Protein AF-A0A200PZI7-F1 (afdb_monomer)

Structure (mmCIF, N/CA/C/O backbone):
data_AF-A0A200PZI7-F1
#
_entry.id   AF-A0A200PZI7-F1
#
loop_
_atom_site.group_PDB
_atom_site.id
_atom_site.type_symbol
_atom_site.label_atom_id
_atom_site.label_alt_id
_atom_site.label_comp_id
_atom_site.label_asym_id
_atom_site.label_entity_id
_atom_site.label_seq_id
_atom_site.pdbx_PDB_ins_code
_atom_site.Cartn_x
_atom_site.Cartn_y
_atom_site.Cartn_z
_atom_site.occupancy
_atom_site.B_iso_or_equiv
_atom_site.auth_seq_id
_atom_site.auth_comp_id
_atom_site.auth_asym_id
_atom_site.auth_atom_id
_atom_site.pdbx_PDB_model_num
ATOM 1 N N . MET A 1 1 ? -14.981 -19.201 -11.305 1.00 44.50 1 MET A N 1
ATOM 2 C CA . MET A 1 1 ? -13.895 -20.195 -11.440 1.00 44.50 1 MET A CA 1
ATOM 3 C C . MET A 1 1 ? -12.520 -19.511 -11.399 1.00 44.50 1 MET A C 1
ATOM 5 O O . MET A 1 1 ? -11.608 -19.959 -12.075 1.00 44.50 1 MET A O 1
ATOM 9 N N . ASP A 1 2 ? -12.316 -18.480 -10.563 1.00 37.56 2 ASP A N 1
ATOM 10 C CA . ASP A 1 2 ? -11.051 -17.713 -10.568 1.00 37.56 2 ASP A CA 1
ATOM 11 C C . ASP A 1 2 ? -10.488 -17.398 -9.168 1.00 37.56 2 ASP A C 1
ATOM 13 O O . ASP A 1 2 ? -9.480 -16.706 -9.047 1.00 37.56 2 ASP A O 1
ATOM 17 N N . ASP A 1 3 ? -11.070 -17.953 -8.099 1.00 40.00 3 ASP A N 1
ATOM 18 C CA . ASP A 1 3 ? -10.566 -17.771 -6.727 1.00 40.00 3 ASP A CA 1
ATOM 19 C C . ASP A 1 3 ? -9.388 -18.700 -6.374 1.00 40.00 3 ASP A C 1
ATOM 21 O O . ASP A 1 3 ? -8.641 -18.449 -5.428 1.00 40.00 3 ASP A O 1
ATOM 25 N N . GLU A 1 4 ? -9.144 -19.751 -7.163 1.00 36.50 4 GLU A N 1
ATOM 26 C CA . GLU A 1 4 ? -8.209 -20.822 -6.786 1.00 36.50 4 GLU A CA 1
ATOM 27 C C . GLU A 1 4 ? -6.755 -20.595 -7.244 1.00 36.50 4 GLU A C 1
ATOM 29 O O . GLU A 1 4 ? -5.830 -21.287 -6.809 1.00 36.50 4 GLU A O 1
ATOM 34 N N . ARG A 1 5 ? -6.504 -19.591 -8.098 1.00 44.12 5 ARG A N 1
ATOM 35 C CA . ARG A 1 5 ? -5.148 -19.305 -8.607 1.00 44.12 5 ARG A CA 1
ATOM 36 C C . ARG A 1 5 ? -4.375 -18.293 -7.749 1.00 44.12 5 ARG A C 1
ATOM 38 O O . ARG A 1 5 ? -3.164 -18.159 -7.917 1.00 44.12 5 ARG A O 1
ATOM 45 N N . ARG A 1 6 ? -5.028 -17.599 -6.805 1.00 46.84 6 ARG A N 1
ATOM 46 C CA . ARG A 1 6 ? -4.394 -16.511 -6.029 1.00 46.84 6 ARG A CA 1
ATOM 47 C C . ARG A 1 6 ? -3.723 -16.961 -4.730 1.00 46.84 6 ARG A C 1
ATOM 49 O O . ARG A 1 6 ? -2.814 -16.286 -4.255 1.00 46.84 6 ARG A O 1
ATOM 56 N N . THR A 1 7 ? -4.103 -18.106 -4.170 1.00 39.25 7 THR A N 1
ATOM 57 C CA . THR A 1 7 ? -3.551 -18.596 -2.891 1.00 39.25 7 THR A CA 1
ATOM 58 C C . THR A 1 7 ? -2.249 -19.387 -3.037 1.00 39.25 7 THR A C 1
ATOM 60 O O . THR A 1 7 ? -1.554 -19.592 -2.045 1.00 39.25 7 THR A O 1
ATOM 63 N N . LYS A 1 8 ? -1.850 -19.767 -4.260 1.00 37.69 8 LYS A N 1
ATOM 64 C CA . LYS A 1 8 ? -0.637 -20.572 -4.510 1.00 37.69 8 LYS A CA 1
ATOM 65 C C . LYS A 1 8 ? 0.661 -19.760 -4.647 1.00 37.69 8 LYS A C 1
ATOM 67 O O . LYS A 1 8 ? 1.733 -20.349 -4.674 1.00 37.69 8 LYS A O 1
ATOM 72 N N . ALA A 1 9 ? 0.600 -18.426 -4.692 1.00 38.31 9 ALA A N 1
ATOM 73 C CA . ALA A 1 9 ? 1.783 -17.589 -4.936 1.00 38.31 9 ALA A CA 1
ATOM 74 C C . ALA A 1 9 ? 2.463 -17.030 -3.670 1.00 38.31 9 ALA A C 1
ATOM 76 O O . ALA A 1 9 ? 3.473 -16.344 -3.794 1.00 38.31 9 ALA A O 1
ATOM 77 N N . ASN A 1 10 ? 1.953 -17.315 -2.462 1.00 37.50 10 ASN A N 1
ATOM 78 C CA . ASN A 1 10 ? 2.461 -16.688 -1.231 1.00 37.50 10 ASN A CA 1
ATOM 79 C C . ASN A 1 10 ? 3.170 -17.635 -0.250 1.00 37.50 10 ASN A C 1
ATOM 81 O O . ASN A 1 10 ? 3.284 -17.333 0.937 1.00 37.50 10 ASN A O 1
ATOM 85 N N . THR A 1 11 ? 3.673 -18.782 -0.707 1.00 37.75 11 THR A N 1
ATOM 86 C CA . THR A 1 11 ? 4.551 -19.625 0.125 1.00 37.75 11 THR A CA 1
ATOM 87 C C . THR A 1 11 ? 5.688 -20.199 -0.704 1.00 37.75 11 THR A C 1
ATOM 89 O O . THR A 1 11 ? 5.806 -21.397 -0.924 1.00 37.75 11 THR A O 1
ATOM 92 N N . THR A 1 12 ? 6.559 -19.323 -1.189 1.00 40.47 12 THR A N 1
ATOM 93 C CA . THR A 1 12 ? 7.934 -19.710 -1.506 1.00 40.47 12 THR A CA 1
ATOM 94 C C . THR A 1 12 ? 8.841 -18.535 -1.165 1.00 40.47 12 THR A C 1
ATOM 96 O O . THR A 1 12 ? 9.062 -17.638 -1.969 1.00 40.47 12 THR A O 1
ATOM 99 N N . LEU A 1 13 ? 9.348 -18.540 0.067 1.00 41.81 13 LEU A N 1
ATOM 100 C CA . LEU A 1 13 ? 10.603 -17.886 0.427 1.00 41.81 13 LEU A CA 1
ATOM 101 C C . LEU A 1 13 ? 11.501 -18.927 1.117 1.00 41.81 13 LEU A C 1
ATOM 103 O O . LEU A 1 13 ? 10.988 -19.887 1.699 1.00 41.81 13 LEU A O 1
ATOM 107 N N . PRO A 1 14 ? 12.829 -18.779 0.990 1.00 43.62 14 PRO A N 1
ATOM 108 C CA . PRO A 1 14 ? 13.784 -19.874 1.048 1.00 43.62 14 PRO A CA 1
ATOM 109 C C . PRO A 1 14 ? 14.170 -20.257 2.481 1.00 43.62 14 PRO A C 1
ATOM 111 O O . PRO A 1 14 ? 14.239 -19.421 3.383 1.00 43.62 14 PRO A O 1
ATOM 114 N N . SER A 1 15 ? 14.459 -21.545 2.656 1.00 36.53 15 SER A N 1
ATOM 115 C CA . SER A 1 15 ? 15.072 -22.129 3.852 1.00 36.53 15 SER A CA 1
ATOM 116 C C . SER A 1 15 ? 16.487 -21.560 4.076 1.00 36.53 15 SER A C 1
ATOM 118 O O . SER A 1 15 ? 17.239 -21.470 3.104 1.00 36.53 15 SER A O 1
ATOM 120 N N . PRO A 1 16 ? 16.904 -21.208 5.310 1.00 44.09 16 PRO A N 1
ATOM 121 C CA . PRO A 1 16 ? 18.309 -20.977 5.624 1.00 44.09 16 PRO A CA 1
ATOM 122 C C . PRO A 1 16 ? 18.989 -22.327 5.895 1.00 44.09 16 PRO A C 1
ATOM 124 O O . PRO A 1 16 ? 18.652 -23.016 6.856 1.00 44.09 16 PRO A O 1
ATOM 127 N N . ASP A 1 17 ? 19.938 -22.712 5.045 1.00 37.84 17 ASP A N 1
ATOM 128 C CA . ASP A 1 17 ? 20.868 -23.808 5.336 1.00 37.84 17 ASP A CA 1
ATOM 129 C C . ASP A 1 17 ? 21.910 -23.316 6.369 1.00 37.84 17 ASP A C 1
ATOM 131 O O . ASP A 1 17 ? 22.417 -22.194 6.226 1.00 37.84 17 ASP A O 1
ATOM 135 N N . PRO A 1 18 ? 22.250 -24.077 7.427 1.00 49.50 18 PRO A N 1
ATOM 136 C CA . PRO A 1 18 ? 23.138 -23.610 8.477 1.00 49.50 18 PRO A CA 1
ATOM 137 C C . PRO A 1 18 ? 24.559 -24.121 8.237 1.00 49.50 18 PRO A C 1
ATOM 139 O O . PRO A 1 18 ? 24.927 -25.171 8.751 1.00 49.50 18 PRO A O 1
ATOM 142 N N . THR A 1 19 ? 25.394 -23.385 7.499 1.00 50.16 19 THR A N 1
ATOM 143 C CA 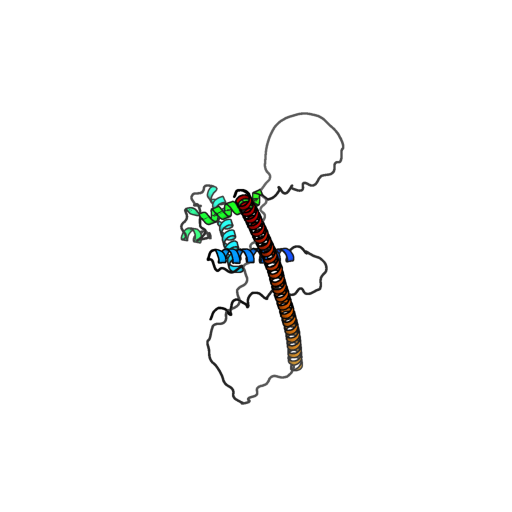. THR A 1 19 ? 26.863 -23.419 7.691 1.00 50.16 19 THR A CA 1
ATOM 144 C C . THR A 1 19 ? 27.576 -22.329 6.885 1.00 50.16 19 THR A C 1
ATOM 146 O O . THR A 1 19 ? 28.073 -22.582 5.798 1.00 50.16 19 THR A O 1
ATOM 149 N N . ASN A 1 20 ? 27.691 -21.111 7.430 1.00 36.69 20 ASN A N 1
ATOM 150 C CA . ASN A 1 20 ? 28.981 -20.405 7.451 1.00 36.69 20 ASN A CA 1
ATOM 151 C C . ASN A 1 20 ? 28.953 -19.181 8.379 1.00 36.69 20 ASN A C 1
ATOM 153 O O . ASN A 1 20 ? 28.001 -18.403 8.382 1.00 36.69 20 ASN A O 1
ATOM 157 N N . LYS A 1 21 ? 30.012 -19.015 9.174 1.00 51.22 21 LYS A N 1
ATOM 158 C CA . LYS A 1 21 ? 30.215 -17.864 10.060 1.00 51.22 21 LYS A CA 1
ATOM 159 C C . LYS A 1 21 ? 30.557 -16.619 9.224 1.00 51.22 21 LYS A C 1
ATOM 161 O O . LYS A 1 21 ? 31.331 -16.710 8.281 1.00 51.22 21 LYS A O 1
ATOM 166 N N . ASN A 1 22 ? 30.039 -15.469 9.667 1.00 44.50 22 ASN A N 1
ATOM 167 C CA . ASN A 1 22 ? 30.346 -14.090 9.250 1.00 44.50 22 ASN A CA 1
ATOM 168 C C . ASN A 1 22 ? 29.784 -13.600 7.898 1.00 44.50 22 ASN A C 1
ATOM 170 O O . ASN A 1 22 ? 30.477 -13.688 6.889 1.00 44.50 22 ASN A O 1
ATOM 174 N N . GLN A 1 23 ? 28.603 -12.946 7.919 1.00 46.25 23 GLN A N 1
ATOM 175 C CA . GLN A 1 23 ? 28.356 -11.575 7.396 1.00 46.25 23 GLN A CA 1
ATOM 176 C C . GLN A 1 23 ? 26.849 -11.197 7.312 1.00 46.25 23 GLN A C 1
ATOM 178 O O . GLN A 1 23 ? 26.008 -11.989 6.904 1.00 46.25 23 GLN A O 1
ATOM 183 N N . SER A 1 24 ? 26.543 -9.930 7.641 1.00 46.44 24 SER A N 1
ATOM 184 C CA . SER A 1 24 ? 25.340 -9.128 7.298 1.00 46.44 24 SER A CA 1
ATOM 185 C C . SER A 1 24 ? 23.950 -9.520 7.848 1.00 46.44 24 SER A C 1
ATOM 187 O O . SER A 1 24 ? 23.138 -10.153 7.183 1.00 46.44 24 SER A O 1
ATOM 189 N N . SER A 1 25 ? 23.611 -9.000 9.031 1.00 43.16 25 SER A N 1
ATOM 190 C CA . SER A 1 25 ? 22.297 -9.086 9.700 1.00 43.16 25 SER A CA 1
ATOM 191 C C . SER A 1 25 ? 21.319 -7.931 9.382 1.00 43.16 25 SER A C 1
ATOM 193 O O . SER A 1 25 ? 20.321 -7.759 10.077 1.00 43.16 25 SER A O 1
ATOM 195 N N . SER A 1 26 ? 21.561 -7.125 8.342 1.00 46.41 26 SER A N 1
ATOM 196 C CA . SER A 1 26 ? 20.795 -5.892 8.068 1.00 46.41 26 SER A CA 1
ATOM 197 C C . SER A 1 26 ? 19.723 -5.999 6.967 1.00 46.41 26 SER A C 1
ATOM 199 O O . SER A 1 26 ? 18.821 -5.164 6.915 1.00 46.41 26 SER A O 1
ATOM 201 N N . THR A 1 27 ? 19.759 -7.017 6.102 1.00 46.94 27 THR A N 1
ATOM 202 C CA . THR A 1 27 ? 18.908 -7.109 4.893 1.00 46.94 27 THR A CA 1
ATOM 203 C C . THR A 1 27 ? 17.592 -7.876 5.082 1.00 46.94 27 THR A C 1
ATOM 205 O O . THR A 1 27 ? 16.581 -7.510 4.479 1.00 46.94 27 THR A O 1
ATOM 208 N N . SER A 1 28 ? 17.541 -8.895 5.946 1.00 54.91 28 SER A N 1
ATOM 209 C CA . SER A 1 28 ? 16.343 -9.740 6.138 1.00 54.91 28 SER A CA 1
ATOM 210 C C . SER A 1 28 ? 15.179 -9.009 6.824 1.00 54.91 28 SER A C 1
ATOM 212 O O . SER A 1 28 ? 14.013 -9.204 6.475 1.00 54.91 28 SER A O 1
ATOM 214 N N . THR A 1 29 ? 15.482 -8.103 7.752 1.00 53.03 29 THR A N 1
ATOM 215 C CA . THR A 1 29 ? 14.489 -7.267 8.443 1.00 53.03 29 THR A CA 1
ATOM 216 C C . THR A 1 29 ? 13.879 -6.216 7.510 1.00 53.03 29 THR A C 1
ATOM 218 O O . THR A 1 29 ? 12.685 -5.926 7.609 1.00 53.03 29 THR A O 1
ATOM 221 N N . SER A 1 30 ? 14.673 -5.690 6.565 1.00 54.97 30 SER A N 1
ATOM 222 C CA . SER A 1 30 ? 14.245 -4.693 5.571 1.00 54.97 30 SER A CA 1
ATOM 223 C C . SER A 1 30 ? 13.236 -5.264 4.568 1.00 54.97 30 SER A C 1
ATOM 225 O O . SER A 1 30 ? 12.269 -4.592 4.212 1.00 54.97 30 SER A O 1
ATOM 227 N N . CYS A 1 31 ? 13.407 -6.527 4.168 1.00 56.06 31 CYS A N 1
ATOM 228 C CA . CYS A 1 31 ? 12.489 -7.202 3.250 1.00 56.06 31 CYS A CA 1
ATOM 229 C C . CYS A 1 31 ? 11.107 -7.436 3.892 1.00 56.06 31 CYS A C 1
ATOM 231 O O . CYS A 1 31 ? 10.087 -7.117 3.287 1.00 56.06 31 CYS A O 1
ATOM 233 N N . ARG A 1 32 ? 11.065 -7.856 5.169 1.00 61.59 32 ARG A N 1
ATOM 234 C CA . ARG A 1 32 ? 9.801 -7.995 5.922 1.00 61.59 32 ARG A CA 1
ATOM 235 C C . ARG A 1 32 ? 9.087 -6.661 6.128 1.00 61.59 32 ARG A C 1
ATOM 237 O O . ARG A 1 32 ? 7.870 -6.590 6.001 1.00 61.59 32 ARG A O 1
ATOM 244 N N . THR A 1 33 ? 9.824 -5.590 6.427 1.00 73.94 33 THR A N 1
ATOM 245 C CA . THR A 1 33 ? 9.227 -4.247 6.557 1.00 73.94 33 THR A CA 1
ATOM 246 C C . THR A 1 33 ? 8.720 -3.709 5.221 1.00 73.94 33 THR A C 1
ATOM 248 O O . THR A 1 33 ? 7.680 -3.052 5.189 1.00 73.94 33 THR A O 1
ATOM 251 N N . ALA A 1 34 ? 9.403 -4.013 4.114 1.00 69.94 34 ALA A N 1
ATOM 252 C CA . ALA A 1 34 ? 8.926 -3.682 2.775 1.00 69.94 34 ALA A CA 1
ATOM 253 C C . ALA A 1 34 ? 7.636 -4.442 2.423 1.00 69.94 34 ALA A C 1
ATOM 255 O O . AL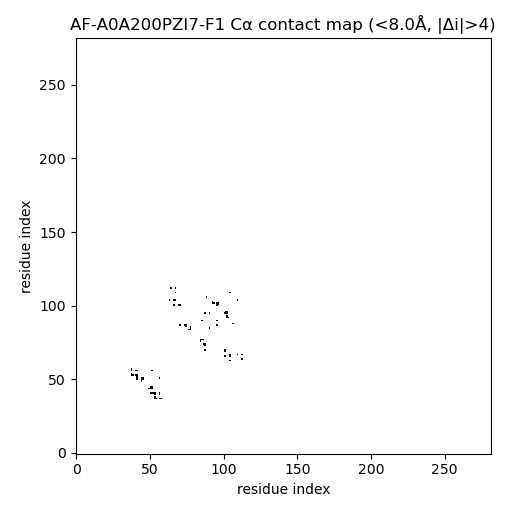A A 1 34 ? 6.700 -3.835 1.908 1.00 69.94 34 ALA A O 1
ATOM 256 N N . GLU A 1 35 ? 7.549 -5.728 2.761 1.00 74.00 35 GLU A N 1
ATOM 257 C CA . GLU A 1 35 ? 6.353 -6.554 2.559 1.00 74.00 35 GLU A CA 1
ATOM 258 C C . GLU A 1 35 ? 5.151 -6.018 3.358 1.00 74.00 35 GLU A C 1
ATOM 260 O O . GLU A 1 35 ? 4.083 -5.776 2.799 1.00 74.00 35 GLU A O 1
ATOM 265 N N . LEU A 1 36 ? 5.358 -5.674 4.635 1.00 82.88 36 LEU A N 1
ATOM 266 C CA . LEU A 1 36 ? 4.355 -4.997 5.471 1.00 82.88 36 LEU A CA 1
ATOM 267 C C . LEU A 1 36 ? 3.900 -3.649 4.881 1.00 82.88 36 LEU A C 1
ATOM 269 O O . LEU A 1 36 ? 2.706 -3.339 4.885 1.00 82.88 36 LEU A O 1
ATOM 273 N N . ARG A 1 37 ? 4.829 -2.851 4.338 1.00 91.31 37 ARG A N 1
ATOM 274 C CA . ARG A 1 37 ? 4.508 -1.567 3.695 1.00 91.31 37 ARG A CA 1
ATOM 275 C C . ARG A 1 37 ? 3.652 -1.767 2.450 1.00 91.31 37 ARG A C 1
ATOM 277 O O . ARG A 1 37 ? 2.669 -1.052 2.271 1.00 91.31 37 ARG A O 1
ATOM 284 N N . TRP A 1 38 ? 4.015 -2.703 1.582 1.00 93.88 38 TRP A N 1
ATOM 285 C CA . TRP A 1 38 ? 3.261 -2.922 0.354 1.00 93.88 38 TRP A CA 1
ATOM 286 C C . TRP A 1 38 ? 1.889 -3.547 0.625 1.00 93.88 38 TRP A C 1
ATOM 288 O O . TRP A 1 38 ? 0.936 -3.221 -0.082 1.00 93.88 38 TRP A O 1
ATOM 298 N N . LYS A 1 39 ? 1.748 -4.352 1.686 1.00 91.31 39 LYS A N 1
ATOM 299 C CA . LYS A 1 39 ? 0.442 -4.842 2.139 1.00 91.31 39 LYS A CA 1
ATOM 300 C C . LYS A 1 39 ? -0.498 -3.703 2.545 1.00 91.31 39 LYS A C 1
ATOM 302 O O . LYS A 1 39 ? -1.685 -3.729 2.225 1.00 91.31 39 LYS A O 1
ATOM 307 N N . TRP A 1 40 ? 0.030 -2.669 3.202 1.00 95.19 40 TRP A N 1
ATOM 308 C CA . TRP A 1 40 ? -0.743 -1.458 3.494 1.00 95.19 40 TRP A CA 1
ATOM 309 C C . TRP A 1 40 ? -1.162 -0.720 2.212 1.00 95.19 40 TRP A C 1
ATOM 311 O O . TRP A 1 40 ? -2.310 -0.290 2.102 1.00 95.19 40 TRP A O 1
ATOM 321 N N . VAL A 1 41 ? -0.264 -0.621 1.224 1.00 95.31 41 VAL A N 1
ATOM 322 C CA . VAL A 1 41 ? -0.563 0.007 -0.077 1.00 95.31 41 VAL A CA 1
ATOM 323 C C . VAL A 1 41 ? -1.669 -0.746 -0.820 1.00 95.31 41 VAL A C 1
ATOM 325 O O . VAL A 1 41 ? -2.572 -0.109 -1.352 1.00 95.31 41 VAL A O 1
ATOM 328 N N . GLU A 1 42 ? -1.646 -2.081 -0.820 1.00 95.06 42 GLU A N 1
ATOM 329 C CA . GLU A 1 42 ? -2.722 -2.910 -1.385 1.00 95.06 42 GLU A CA 1
ATOM 330 C C . GLU A 1 42 ? -4.082 -2.552 -0.770 1.00 95.06 42 GLU A C 1
ATOM 332 O O . GLU A 1 42 ? -5.019 -2.211 -1.494 1.00 95.06 42 GLU A O 1
ATOM 337 N N . ASN A 1 43 ? -4.171 -2.544 0.563 1.00 94.25 43 ASN A N 1
ATOM 338 C CA . ASN A 1 43 ? -5.409 -2.205 1.267 1.00 94.25 43 ASN A CA 1
ATOM 339 C C . ASN A 1 43 ? -5.881 -0.775 0.947 1.00 94.25 43 ASN A C 1
ATOM 341 O O . ASN A 1 43 ? -7.078 -0.537 0.772 1.00 94.25 43 ASN A O 1
ATOM 345 N N . TYR A 1 44 ? -4.949 0.179 0.845 1.00 95.56 44 TYR A N 1
ATOM 346 C CA . TYR A 1 44 ? -5.264 1.554 0.459 1.00 95.56 44 TYR A CA 1
ATOM 347 C C . TYR A 1 44 ? -5.847 1.624 -0.957 1.00 95.56 44 TYR A C 1
ATOM 349 O O . TYR A 1 44 ? -6.874 2.275 -1.163 1.00 95.56 44 TYR A O 1
ATOM 357 N N . CYS A 1 45 ? -5.231 0.931 -1.919 1.00 93.88 45 CYS A N 1
ATOM 358 C CA . CYS A 1 45 ? -5.726 0.858 -3.290 1.00 93.88 45 CYS A CA 1
ATOM 359 C C . CYS A 1 45 ? -7.134 0.252 -3.340 1.00 93.88 45 CYS A C 1
ATOM 361 O O . CYS A 1 45 ? -8.008 0.815 -3.998 1.00 93.88 45 CYS A O 1
ATOM 363 N N . TRP A 1 46 ? -7.389 -0.828 -2.595 1.00 94.62 46 TRP A N 1
ATOM 364 C CA . TRP A 1 46 ? -8.705 -1.478 -2.572 1.00 94.62 46 TRP A CA 1
ATOM 365 C C . TRP A 1 46 ? -9.788 -0.556 -2.016 1.00 94.62 46 TRP A C 1
ATOM 367 O O . TRP A 1 46 ? -10.862 -0.454 -2.606 1.00 94.62 46 TRP A O 1
ATOM 377 N N . LYS A 1 47 ? -9.489 0.188 -0.942 1.00 96.12 47 LYS A N 1
ATOM 378 C CA . LYS A 1 47 ? -10.417 1.168 -0.353 1.00 96.12 47 LYS A CA 1
ATOM 379 C C . LYS A 1 47 ? -10.837 2.270 -1.339 1.00 96.12 47 LYS A C 1
ATOM 381 O O . LYS A 1 47 ? -11.926 2.813 -1.202 1.00 96.12 47 LYS A O 1
ATOM 386 N N . HIS A 1 48 ? -10.002 2.579 -2.330 1.00 95.56 48 HIS A N 1
ATOM 387 C CA . HIS A 1 48 ? -10.279 3.582 -3.366 1.00 95.56 48 HIS A CA 1
ATOM 388 C C . HIS A 1 48 ? -10.788 2.961 -4.679 1.00 95.56 48 HIS A C 1
ATOM 390 O O . HIS A 1 48 ? -10.697 3.583 -5.734 1.00 95.56 48 HIS A O 1
ATOM 396 N N . GLY A 1 49 ? -11.294 1.723 -4.638 1.00 93.50 49 GLY A N 1
ATOM 397 C CA . GLY A 1 49 ? -11.862 1.040 -5.806 1.00 93.50 49 GLY A CA 1
ATOM 398 C C . GLY A 1 49 ? -10.824 0.470 -6.779 1.00 93.50 49 GLY A C 1
ATOM 399 O O . GLY A 1 49 ? -11.176 0.039 -7.874 1.00 93.50 49 GLY A O 1
ATOM 400 N N . CYS A 1 50 ? -9.541 0.436 -6.406 1.00 93.94 50 CYS A N 1
ATOM 401 C CA . CYS A 1 50 ? -8.460 -0.091 -7.235 1.00 93.94 50 CYS A CA 1
ATOM 402 C C . CYS A 1 50 ? -8.001 -1.465 -6.717 1.00 93.94 50 CYS A C 1
ATOM 404 O O . CYS A 1 50 ? -7.153 -1.565 -5.830 1.00 93.94 50 CYS A O 1
ATOM 406 N N . MET A 1 51 ? -8.547 -2.546 -7.281 1.00 93.50 51 MET A N 1
ATOM 407 C CA . MET A 1 51 ? -8.281 -3.932 -6.855 1.00 93.50 51 MET A CA 1
ATOM 408 C C . MET A 1 51 ? -6.933 -4.468 -7.371 1.00 93.50 51 MET A C 1
ATOM 410 O O . MET A 1 51 ? -6.875 -5.348 -8.231 1.00 93.50 51 MET A O 1
ATOM 414 N N . ARG A 1 52 ? -5.821 -3.922 -6.872 1.00 93.31 52 ARG A N 1
ATOM 415 C CA . ARG A 1 52 ? -4.455 -4.331 -7.251 1.00 93.31 52 ARG A CA 1
ATOM 416 C C . ARG A 1 52 ? -3.768 -5.090 -6.133 1.00 93.31 52 ARG A C 1
ATOM 418 O O . ARG A 1 52 ? -3.963 -4.750 -4.974 1.00 93.31 52 ARG A O 1
ATOM 425 N N . SER A 1 53 ? -2.999 -6.128 -6.468 1.00 92.56 53 SER A N 1
ATOM 426 C CA . SER A 1 53 ? -2.224 -6.858 -5.459 1.00 92.56 53 SER A CA 1
ATOM 427 C C . SER A 1 53 ? -1.017 -6.063 -4.970 1.00 92.56 53 SER A C 1
ATOM 429 O O . SER A 1 53 ? -0.552 -5.147 -5.651 1.00 92.56 53 SER A O 1
ATOM 431 N N . GLN A 1 54 ? -0.447 -6.489 -3.842 1.00 93.19 54 GLN A N 1
ATOM 432 C CA . GLN A 1 54 ? 0.841 -6.000 -3.352 1.00 93.19 54 GLN A CA 1
ATOM 433 C C . GLN A 1 54 ? 1.911 -5.920 -4.459 1.00 93.19 54 GLN A C 1
ATOM 435 O O . GLN A 1 54 ? 2.482 -4.856 -4.701 1.00 93.19 54 GLN A O 1
ATOM 440 N N . ASN A 1 55 ? 2.156 -7.040 -5.147 1.00 93.88 55 ASN A N 1
ATOM 441 C CA . ASN A 1 55 ? 3.160 -7.136 -6.206 1.00 93.88 55 ASN A CA 1
ATOM 442 C C . ASN A 1 55 ? 2.823 -6.222 -7.384 1.00 93.88 55 ASN A C 1
ATOM 444 O O . ASN A 1 55 ? 3.689 -5.497 -7.845 1.00 93.88 55 ASN A O 1
ATOM 448 N N . GLN A 1 56 ? 1.556 -6.160 -7.804 1.00 94.50 56 GLN A N 1
ATOM 449 C CA . GLN A 1 56 ? 1.141 -5.275 -8.898 1.00 94.50 56 GLN A CA 1
ATOM 450 C C . GLN A 1 56 ? 1.386 -3.796 -8.572 1.00 94.50 56 GLN A C 1
ATOM 452 O O . GLN A 1 56 ? 1.791 -3.030 -9.447 1.00 94.50 56 GLN A O 1
ATOM 457 N N . CYS A 1 57 ? 1.147 -3.385 -7.324 1.00 94.88 57 CYS A N 1
ATOM 458 C CA . CYS A 1 57 ? 1.447 -2.031 -6.868 1.00 94.88 57 CYS A CA 1
ATOM 459 C C . CYS A 1 57 ? 2.958 -1.765 -6.839 1.00 94.88 57 CYS A C 1
ATOM 461 O O . CYS A 1 57 ? 3.392 -0.700 -7.279 1.00 94.88 57 CYS A O 1
ATOM 463 N N . ASN A 1 58 ? 3.753 -2.726 -6.360 1.00 95.00 58 ASN A N 1
ATOM 464 C CA . ASN A 1 58 ? 5.210 -2.615 -6.335 1.00 95.00 58 ASN A CA 1
ATOM 465 C C . ASN A 1 58 ? 5.807 -2.555 -7.753 1.00 95.00 58 ASN A C 1
ATOM 467 O O . ASN A 1 58 ? 6.551 -1.624 -8.045 1.00 95.00 58 ASN A O 1
ATOM 471 N N . ASP A 1 59 ? 5.398 -3.446 -8.655 1.00 95.38 59 ASP A N 1
ATOM 472 C CA . ASP A 1 59 ? 5.831 -3.458 -10.057 1.00 95.38 59 ASP A CA 1
ATOM 473 C C . ASP A 1 59 ? 5.458 -2.154 -10.766 1.00 95.38 59 ASP A C 1
ATOM 475 O O . ASP A 1 59 ? 6.254 -1.567 -11.505 1.00 95.38 59 ASP A O 1
ATOM 479 N N . LYS A 1 60 ? 4.233 -1.659 -10.537 1.00 94.81 60 LYS A N 1
ATOM 480 C CA . LYS A 1 60 ? 3.796 -0.385 -11.113 1.00 94.81 60 LYS A CA 1
ATOM 481 C C . LYS A 1 60 ? 4.650 0.770 -10.597 1.00 94.81 60 LYS A C 1
ATOM 483 O O . LYS A 1 60 ? 5.022 1.631 -11.391 1.00 94.81 60 LYS A O 1
ATOM 488 N N . TRP A 1 61 ? 4.969 0.787 -9.305 1.00 94.81 61 TRP A N 1
ATOM 489 C CA . TRP A 1 61 ? 5.859 1.785 -8.719 1.00 94.81 61 TRP A CA 1
ATOM 490 C C . TRP A 1 61 ? 7.268 1.727 -9.321 1.00 94.81 61 TRP A C 1
ATOM 492 O O . TRP A 1 61 ? 7.813 2.765 -9.697 1.00 94.81 61 TRP A O 1
ATOM 502 N N . ASP A 1 62 ? 7.833 0.532 -9.471 1.00 94.94 62 ASP A N 1
ATOM 503 C CA . ASP A 1 62 ? 9.177 0.355 -10.021 1.00 94.94 62 ASP A CA 1
ATOM 504 C C . ASP A 1 62 ? 9.251 0.782 -11.490 1.00 94.94 62 ASP A C 1
ATOM 506 O O . ASP A 1 62 ? 10.204 1.454 -11.893 1.00 94.94 62 ASP A O 1
ATOM 510 N N . ASN A 1 63 ? 8.217 0.470 -12.277 1.00 95.56 63 ASN A N 1
ATOM 511 C CA . ASN A 1 63 ? 8.087 0.948 -13.653 1.00 95.56 63 ASN A CA 1
ATOM 512 C C . ASN A 1 63 ? 7.968 2.475 -13.715 1.00 95.56 63 ASN A C 1
ATOM 514 O O . ASN A 1 63 ? 8.704 3.109 -14.466 1.00 95.56 63 ASN A O 1
ATOM 518 N N . LEU A 1 64 ? 7.118 3.080 -12.880 1.00 95.69 64 LEU A N 1
ATOM 519 C CA . LEU A 1 64 ? 6.970 4.537 -12.816 1.00 95.69 64 LEU A CA 1
ATOM 520 C C . LEU A 1 64 ? 8.283 5.235 -12.456 1.00 95.69 64 LEU A C 1
ATOM 522 O O . LEU A 1 64 ? 8.656 6.224 -13.084 1.00 95.69 64 LEU A O 1
ATOM 526 N N . LEU A 1 65 ? 9.006 4.716 -11.464 1.00 94.69 65 LEU A N 1
ATOM 527 C CA . LEU A 1 65 ? 10.262 5.314 -11.026 1.00 94.69 65 LEU A CA 1
ATOM 528 C C . LEU A 1 65 ? 11.377 5.129 -12.064 1.00 94.69 65 LEU A C 1
ATOM 530 O O . LEU A 1 65 ? 12.230 6.005 -12.221 1.00 94.69 65 LEU A O 1
ATOM 534 N N . ARG A 1 66 ? 11.376 4.002 -12.781 1.00 94.88 66 ARG A N 1
ATOM 535 C CA . ARG A 1 66 ? 12.272 3.757 -13.918 1.00 94.88 66 ARG A CA 1
ATOM 536 C C . ARG A 1 66 ? 12.005 4.747 -15.047 1.00 94.88 66 ARG A C 1
ATOM 538 O O . ARG A 1 66 ? 12.949 5.377 -15.522 1.00 94.88 66 ARG A O 1
ATOM 545 N N . ASP A 1 67 ? 10.744 4.903 -15.432 1.00 94.88 67 ASP A N 1
ATOM 546 C CA . ASP A 1 67 ? 10.329 5.814 -16.495 1.00 94.88 67 ASP A CA 1
ATOM 547 C C . ASP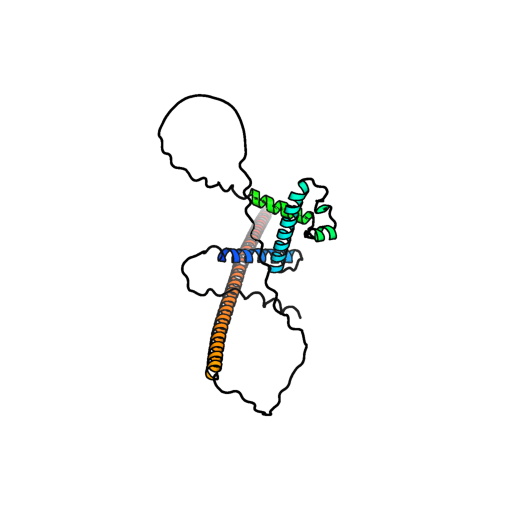 A 1 67 ? 10.659 7.264 -16.133 1.00 94.88 67 ASP A C 1
ATOM 549 O O . ASP A 1 67 ? 11.273 7.974 -16.927 1.00 94.88 67 ASP A O 1
ATOM 553 N N . TYR A 1 68 ? 10.361 7.671 -14.897 1.00 95.38 68 TYR A N 1
ATOM 554 C CA . TYR A 1 68 ? 10.721 8.982 -14.361 1.00 95.38 68 TYR A CA 1
ATOM 555 C C . TYR A 1 68 ? 12.219 9.270 -14.475 1.00 95.38 68 TYR A C 1
ATOM 557 O O . TYR A 1 68 ? 12.605 10.317 -14.990 1.00 95.38 68 TYR A O 1
ATOM 565 N N . LYS A 1 69 ? 13.078 8.340 -14.030 1.00 94.06 69 LYS A N 1
ATOM 566 C CA . LYS A 1 69 ? 14.537 8.512 -14.118 1.00 94.06 69 LYS A CA 1
ATOM 567 C C . LYS A 1 69 ? 14.989 8.687 -15.562 1.00 94.06 69 LYS A C 1
ATOM 569 O O . LYS A 1 69 ? 15.812 9.553 -15.840 1.00 94.06 69 LYS A O 1
ATOM 574 N N . LYS A 1 70 ? 14.424 7.885 -16.465 1.00 94.38 70 LYS A N 1
ATOM 575 C CA . LYS A 1 70 ? 14.764 7.902 -17.886 1.00 94.38 70 LYS A CA 1
ATOM 576 C C . LYS A 1 70 ? 14.376 9.222 -18.552 1.00 94.38 70 LYS A C 1
ATOM 578 O O . LYS A 1 70 ? 15.183 9.799 -19.271 1.00 94.38 70 LYS A O 1
ATOM 583 N N . VAL A 1 71 ? 13.168 9.714 -18.276 1.00 94.00 71 VAL A N 1
ATOM 584 C CA . VAL A 1 71 ? 12.695 11.009 -18.786 1.00 94.00 71 VAL A CA 1
ATOM 585 C C . VAL A 1 71 ? 13.491 12.159 -18.179 1.00 94.00 71 VAL A C 1
ATOM 587 O O . VAL A 1 71 ? 13.932 13.032 -18.913 1.00 94.00 71 VAL A O 1
ATOM 590 N N . ARG A 1 72 ? 13.761 12.136 -16.869 1.00 92.38 72 ARG A N 1
ATOM 591 C CA . ARG A 1 72 ? 14.544 13.182 -16.195 1.00 92.38 72 ARG A CA 1
ATOM 592 C C . ARG A 1 72 ? 15.962 13.304 -16.755 1.00 92.38 72 ARG A C 1
ATOM 594 O O . ARG A 1 72 ? 16.457 14.412 -16.929 1.00 92.38 72 ARG A O 1
ATOM 601 N N . GLU A 1 73 ? 16.624 12.178 -17.014 1.00 91.50 73 GLU A N 1
ATOM 602 C CA . GLU A 1 73 ? 17.960 12.172 -17.617 1.00 91.50 73 GLU A CA 1
ATOM 603 C C . GLU A 1 73 ? 17.939 12.730 -19.045 1.00 91.50 73 GLU A C 1
ATOM 605 O O . GLU A 1 73 ? 18.834 13.484 -19.420 1.00 91.50 73 GLU A O 1
ATOM 610 N N . TYR A 1 74 ? 16.912 12.389 -19.825 1.00 92.00 74 TYR A N 1
ATOM 611 C CA . TYR A 1 74 ? 16.732 12.933 -21.166 1.00 92.00 74 TYR A CA 1
ATOM 612 C C . TYR A 1 74 ? 16.486 14.446 -21.141 1.00 92.00 74 TYR A C 1
ATOM 614 O O . TYR A 1 74 ? 17.190 15.178 -21.830 1.00 92.00 74 TYR A O 1
ATOM 622 N N . GLU A 1 75 ? 15.565 14.919 -20.296 1.00 89.31 75 GLU A N 1
ATOM 623 C CA . GLU A 1 75 ? 15.267 16.350 -20.146 1.00 89.31 75 GLU A CA 1
ATOM 624 C C . GLU A 1 75 ? 16.500 17.147 -19.698 1.00 89.31 75 GLU A C 1
ATOM 626 O O . GLU A 1 75 ? 16.738 18.256 -20.165 1.00 89.31 75 GLU A O 1
ATOM 631 N N . SER A 1 76 ? 17.342 16.571 -18.835 1.00 86.56 76 SER A N 1
ATOM 632 C CA . SER A 1 76 ? 18.596 17.214 -18.432 1.00 86.56 76 SER A CA 1
ATOM 633 C C . SER A 1 76 ? 19.568 17.404 -19.599 1.00 86.56 76 SER A C 1
ATOM 635 O O . SER A 1 76 ? 20.372 18.327 -19.550 1.00 86.56 76 SER A O 1
ATOM 637 N N . ARG A 1 77 ? 19.518 16.537 -20.619 1.00 84.06 77 ARG A N 1
ATOM 638 C CA . ARG A 1 77 ? 20.368 16.610 -21.818 1.00 84.06 77 ARG A CA 1
ATOM 639 C C . ARG A 1 77 ? 19.753 17.496 -22.906 1.00 84.06 77 ARG A C 1
ATOM 641 O O . ARG A 1 77 ? 20.491 18.125 -23.654 1.00 84.06 77 ARG A O 1
ATOM 648 N N . SER A 1 78 ? 18.422 17.575 -22.997 1.00 75.81 78 SER A N 1
ATOM 649 C CA . SER A 1 78 ? 17.735 18.441 -23.969 1.00 75.81 78 SER A CA 1
ATOM 650 C C . SER A 1 78 ? 17.842 19.929 -23.621 1.00 75.81 78 SER A C 1
ATOM 652 O O . SER A 1 78 ? 17.837 20.773 -24.515 1.00 75.81 78 SER A O 1
ATOM 654 N N . VAL A 1 79 ? 17.982 20.268 -22.333 1.00 65.12 79 VAL A N 1
ATOM 655 C CA . VAL A 1 79 ? 18.176 21.655 -21.863 1.00 65.12 79 VAL A CA 1
ATOM 656 C C . VAL A 1 79 ? 19.520 22.251 -22.324 1.00 65.12 79 VAL A C 1
ATOM 658 O O . VAL A 1 79 ? 19.658 23.470 -22.378 1.00 65.12 79 VAL A O 1
ATOM 661 N N . GLU A 1 80 ? 20.474 21.427 -22.772 1.00 61.84 80 GLU A N 1
ATOM 662 C CA . GLU A 1 80 ? 21.777 21.865 -23.301 1.00 61.84 80 GLU A CA 1
ATOM 663 C C . GLU A 1 80 ? 21.715 22.438 -24.745 1.00 61.84 80 GLU A C 1
ATOM 665 O O . GLU A 1 80 ? 22.744 22.732 -25.352 1.00 61.84 80 GLU A O 1
ATOM 670 N N . GLY A 1 81 ? 20.511 22.655 -25.300 1.00 54.94 81 GLY A N 1
ATOM 671 C CA . GLY A 1 81 ? 20.274 23.681 -26.330 1.00 54.94 81 GLY A CA 1
ATOM 672 C C . GLY A 1 81 ? 20.448 23.286 -27.804 1.00 54.94 81 GLY A C 1
ATOM 673 O O . GLY A 1 81 ? 20.584 24.168 -28.652 1.00 54.94 81 GLY A O 1
ATOM 674 N N . SER A 1 82 ? 20.419 21.999 -28.157 1.00 61.78 82 SER A N 1
ATOM 675 C CA . SER A 1 82 ? 20.499 21.547 -29.560 1.00 61.78 82 SER A CA 1
ATOM 676 C C . SER A 1 82 ? 19.110 21.255 -30.149 1.00 61.78 82 SER A C 1
ATOM 678 O O . SER A 1 82 ? 18.316 20.530 -29.554 1.00 61.78 82 SER A O 1
ATOM 680 N N . ARG A 1 83 ? 18.815 21.786 -31.352 1.00 61.47 83 ARG A N 1
ATOM 681 C CA . ARG A 1 83 ? 17.535 21.572 -32.078 1.00 61.47 83 ARG A CA 1
ATOM 682 C C . ARG A 1 83 ? 17.216 20.092 -32.347 1.00 61.47 83 ARG A C 1
ATOM 684 O O . ARG A 1 83 ? 16.073 19.765 -32.641 1.00 61.47 83 ARG A O 1
ATOM 691 N N . ASP A 1 84 ? 18.211 19.220 -32.220 1.00 69.88 84 ASP A N 1
ATOM 692 C CA . ASP A 1 84 ? 18.108 17.779 -32.455 1.00 69.88 84 ASP A CA 1
ATOM 693 C C . ASP A 1 84 ? 17.533 16.998 -31.253 1.00 69.88 84 ASP A C 1
ATOM 695 O O . ASP A 1 84 ? 17.137 15.834 -31.398 1.00 69.88 84 ASP A O 1
ATOM 699 N N . PHE A 1 85 ? 17.430 17.639 -30.078 1.00 75.38 85 PHE A N 1
ATOM 700 C CA . PHE A 1 85 ? 16.898 17.058 -28.840 1.00 75.38 85 PHE A CA 1
ATOM 701 C C . PHE A 1 85 ? 15.657 17.821 -28.343 1.00 75.38 85 PHE A C 1
ATOM 703 O O . PHE A 1 85 ? 15.738 18.569 -27.368 1.00 75.38 85 PHE A O 1
ATOM 710 N N . PRO A 1 86 ? 14.489 17.645 -28.992 1.00 82.94 86 PRO A N 1
ATOM 711 C CA . PRO A 1 86 ? 13.234 18.213 -28.506 1.00 82.94 86 PRO A CA 1
ATOM 712 C C . PRO A 1 86 ? 12.876 17.653 -27.123 1.00 82.94 86 PRO A C 1
ATOM 714 O O . PRO A 1 86 ? 13.198 16.501 -26.816 1.00 82.94 86 PRO A O 1
ATOM 717 N N . SER A 1 87 ? 12.186 18.449 -26.300 1.00 87.94 87 SER A N 1
ATOM 718 C CA . SER A 1 87 ? 11.725 18.012 -24.976 1.00 87.94 87 SER A CA 1
ATOM 719 C C . SER A 1 87 ? 10.777 16.814 -25.096 1.00 87.94 87 SER A C 1
ATOM 721 O O . SER A 1 87 ? 9.954 16.720 -26.010 1.00 87.94 87 SER A O 1
ATOM 723 N N . TYR A 1 88 ? 10.861 15.905 -24.131 1.00 88.00 88 TYR A N 1
ATOM 724 C CA . TYR A 1 88 ? 10.006 14.739 -23.950 1.00 88.00 88 TYR A CA 1
ATOM 725 C C . TYR A 1 88 ? 8.517 15.061 -24.083 1.00 88.00 88 TYR A C 1
ATOM 727 O O . TYR A 1 88 ? 7.769 14.298 -24.703 1.00 88.00 88 TYR A O 1
ATOM 735 N N . TRP A 1 89 ? 8.100 16.208 -23.547 1.00 91.12 89 TRP A N 1
ATOM 736 C CA . TRP A 1 89 ? 6.704 16.643 -23.538 1.00 91.12 89 TRP A CA 1
ATOM 737 C C . TRP A 1 89 ? 6.209 17.109 -24.905 1.00 91.12 89 TRP A C 1
ATOM 739 O O . TRP A 1 89 ? 5.018 17.005 -25.185 1.00 91.12 89 TRP A O 1
ATOM 749 N N . GLN A 1 90 ? 7.118 17.579 -25.757 1.00 87.12 90 GLN A N 1
ATOM 750 C CA . GLN A 1 90 ? 6.815 18.068 -27.102 1.00 87.12 90 GLN A CA 1
ATOM 751 C C . GLN A 1 90 ? 6.889 16.960 -28.158 1.00 87.12 90 GLN A C 1
ATOM 753 O O . GLN A 1 90 ? 6.317 17.109 -29.230 1.00 87.12 90 GLN A O 1
ATOM 758 N N . MET A 1 91 ? 7.566 15.849 -27.851 1.00 87.50 91 MET A N 1
ATOM 759 C CA . MET A 1 91 ? 7.669 14.697 -28.746 1.00 87.50 91 MET A CA 1
ATOM 760 C C . MET A 1 91 ? 6.391 13.861 -28.781 1.00 87.50 91 MET A C 1
ATOM 762 O O . MET A 1 91 ? 5.787 13.583 -27.735 1.00 87.50 91 MET A O 1
ATOM 766 N N . GLU A 1 92 ? 6.048 13.357 -29.965 1.00 87.81 92 GLU A N 1
ATOM 767 C CA . GLU A 1 92 ? 4.959 12.399 -30.139 1.00 87.81 92 GLU A CA 1
ATOM 768 C C . GLU A 1 92 ? 5.326 10.994 -29.632 1.00 87.81 92 GLU A C 1
ATOM 770 O O . GLU A 1 92 ? 6.489 10.625 -29.443 1.00 87.81 92 G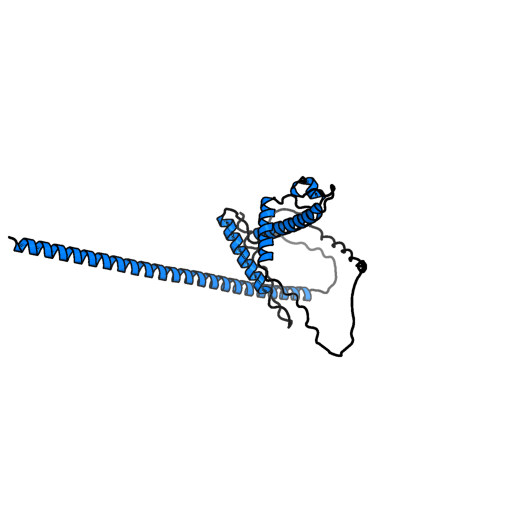LU A O 1
ATOM 775 N N . LYS A 1 93 ? 4.310 10.144 -29.423 1.00 90.56 93 LYS A N 1
ATOM 776 C CA . LYS A 1 93 ? 4.490 8.784 -28.885 1.00 90.56 93 LYS A CA 1
ATOM 777 C C . LYS A 1 93 ? 5.469 7.940 -29.711 1.00 90.56 93 LYS A C 1
ATOM 779 O O . LYS A 1 93 ? 6.231 7.163 -29.130 1.00 90.56 93 LYS A O 1
ATOM 784 N N . HIS A 1 94 ? 5.443 8.064 -31.038 1.00 90.81 94 HIS A N 1
ATOM 785 C CA . HIS A 1 94 ? 6.361 7.325 -31.904 1.00 90.81 94 HIS A CA 1
ATOM 786 C C . HIS A 1 94 ? 7.796 7.858 -31.779 1.00 90.81 94 HIS A C 1
ATOM 788 O O . HIS A 1 94 ? 8.719 7.066 -31.638 1.00 90.81 94 HIS A O 1
ATOM 794 N N . GLU A 1 95 ? 7.994 9.175 -31.701 1.00 90.31 95 GLU A N 1
ATOM 795 C CA . GLU A 1 95 ? 9.320 9.787 -31.534 1.00 90.31 95 GLU A CA 1
ATOM 796 C C . GLU A 1 95 ? 9.965 9.426 -30.197 1.00 90.31 95 GLU A C 1
ATOM 798 O O . GLU A 1 95 ? 11.171 9.172 -30.128 1.00 90.31 95 GLU A O 1
ATOM 803 N N . ARG A 1 96 ? 9.150 9.345 -29.135 1.00 92.88 96 ARG A N 1
ATOM 804 C CA . ARG A 1 96 ? 9.589 8.838 -27.829 1.00 92.88 96 ARG A CA 1
ATOM 805 C C . ARG A 1 96 ? 10.091 7.405 -27.955 1.00 92.88 96 ARG A C 1
ATOM 807 O O . ARG A 1 96 ? 11.145 7.088 -27.415 1.00 92.88 96 ARG A O 1
ATOM 814 N N . LYS A 1 97 ? 9.376 6.552 -28.693 1.00 92.50 97 LYS A N 1
ATOM 815 C CA . LYS A 1 97 ? 9.767 5.154 -28.915 1.0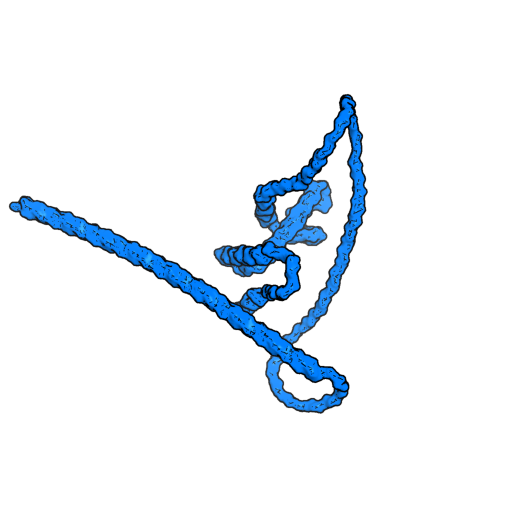0 92.50 97 LYS A CA 1
ATOM 816 C C . LYS A 1 97 ? 11.093 5.044 -29.679 1.00 92.50 97 LYS A C 1
ATOM 818 O O . LYS A 1 97 ? 11.955 4.293 -29.232 1.00 92.50 97 LYS A O 1
ATOM 823 N N . GLU A 1 98 ? 11.281 5.821 -30.748 1.00 91.38 98 GLU A N 1
ATOM 824 C CA . GLU A 1 98 ? 12.530 5.852 -31.536 1.00 91.38 98 GLU A CA 1
ATOM 825 C C . GLU A 1 98 ? 13.740 6.283 -30.691 1.00 91.38 98 GLU A C 1
ATOM 827 O O . GLU A 1 98 ? 14.840 5.751 -30.827 1.00 91.38 98 GLU A O 1
ATOM 832 N N . ARG A 1 99 ? 13.528 7.192 -29.732 1.00 87.88 99 ARG A N 1
ATOM 833 C CA . ARG A 1 99 ? 14.556 7.634 -28.770 1.00 87.88 99 ARG A CA 1
ATOM 834 C C . ARG A 1 99 ? 14.647 6.753 -27.520 1.00 87.88 99 ARG A C 1
ATOM 836 O O . ARG A 1 99 ? 15.322 7.109 -26.556 1.00 87.88 99 ARG A O 1
ATOM 843 N N . ASN A 1 100 ? 13.999 5.586 -27.524 1.00 91.06 100 ASN A N 1
ATOM 844 C CA . ASN A 1 100 ? 13.928 4.644 -26.405 1.00 91.06 100 ASN A CA 1
ATOM 845 C C . ASN A 1 100 ? 13.326 5.229 -25.114 1.00 91.06 100 ASN A C 1
ATOM 847 O O . ASN A 1 100 ? 13.586 4.716 -24.029 1.00 91.06 100 ASN A O 1
ATOM 851 N N . LEU A 1 101 ? 12.521 6.280 -25.177 1.00 93.06 101 LEU A N 1
ATOM 852 C CA . LEU A 1 101 ? 11.903 6.912 -24.013 1.00 93.06 101 LEU A CA 1
ATOM 853 C C . LEU A 1 101 ? 10.574 6.233 -23.644 1.00 93.06 101 LEU A C 1
ATOM 855 O O . LEU A 1 101 ? 9.940 5.596 -24.493 1.00 93.06 101 LEU A O 1
ATOM 859 N N . PRO A 1 102 ? 10.121 6.351 -22.381 1.00 93.19 102 PRO A N 1
ATOM 860 C CA . PRO A 1 102 ? 8.818 5.841 -21.976 1.00 93.19 102 PRO A CA 1
ATOM 861 C C . PRO A 1 102 ? 7.717 6.455 -22.837 1.00 93.19 102 PRO A C 1
ATOM 863 O O . PRO A 1 102 ? 7.719 7.653 -23.099 1.00 93.19 102 PRO A O 1
ATOM 866 N N . THR A 1 103 ? 6.757 5.656 -23.289 1.00 89.69 103 THR A N 1
ATOM 867 C CA . THR A 1 103 ? 5.706 6.152 -24.194 1.00 89.69 103 THR A CA 1
ATOM 868 C C . THR A 1 103 ? 4.485 6.697 -23.460 1.00 89.69 103 THR A C 1
ATOM 870 O O . THR A 1 103 ? 3.758 7.504 -24.030 1.00 89.69 103 THR A O 1
ATOM 873 N N . ASN A 1 104 ? 4.272 6.285 -22.206 1.00 87.81 104 ASN A N 1
ATOM 874 C CA . ASN A 1 104 ? 3.045 6.553 -21.448 1.00 87.81 104 ASN A CA 1
ATOM 875 C C . ASN A 1 104 ? 3.294 7.247 -20.094 1.00 87.81 104 ASN A C 1
ATOM 877 O O . ASN A 1 104 ? 2.468 7.114 -19.191 1.00 87.81 104 ASN A O 1
ATOM 881 N N . LEU A 1 105 ? 4.418 7.950 -19.911 1.00 92.69 105 LEU A N 1
ATOM 882 C CA . LEU A 1 105 ? 4.605 8.750 -18.700 1.00 92.69 105 LEU A CA 1
ATOM 883 C C . LEU A 1 105 ? 3.831 10.065 -18.845 1.00 92.69 105 LEU A C 1
ATOM 885 O O . LEU A 1 105 ? 4.079 10.837 -19.768 1.00 92.69 105 LEU A O 1
ATOM 889 N N . LEU A 1 106 ? 2.875 10.291 -17.947 1.00 91.81 106 LEU A N 1
ATOM 890 C CA . LEU A 1 106 ? 2.066 11.508 -17.912 1.00 91.81 106 LEU A CA 1
ATOM 891 C C . LEU A 1 106 ? 2.813 12.631 -17.187 1.00 91.81 106 LEU A C 1
ATOM 893 O O . LEU A 1 106 ? 3.571 12.359 -16.251 1.00 91.81 106 LEU A O 1
ATOM 897 N N . SER A 1 107 ? 2.570 13.879 -17.594 1.00 91.00 107 SER A N 1
ATOM 898 C CA . SER A 1 107 ? 3.219 15.055 -17.000 1.00 91.00 107 SER A CA 1
ATOM 899 C C . SER A 1 107 ? 2.871 15.193 -15.520 1.00 91.00 107 SER A C 1
ATOM 901 O O . SER A 1 107 ? 3.759 15.388 -14.695 1.00 91.00 107 SER A O 1
ATOM 903 N N . GLU A 1 108 ? 1.605 14.972 -15.163 1.00 93.94 108 GLU A N 1
ATOM 904 C CA . GLU A 1 108 ? 1.112 15.060 -13.785 1.00 93.94 108 GLU A CA 1
ATOM 905 C C . GLU A 1 108 ? 1.774 14.005 -12.887 1.00 93.94 108 GLU A C 1
ATOM 907 O O . GLU A 1 108 ? 2.120 14.257 -11.734 1.00 93.94 108 GLU A O 1
ATOM 912 N N . VAL A 1 109 ? 1.998 12.804 -13.431 1.00 94.44 109 VAL A N 1
ATOM 913 C CA . VAL A 1 109 ? 2.677 11.720 -12.710 1.00 94.44 109 VAL A CA 1
ATOM 914 C C . VAL A 1 109 ? 4.167 12.020 -12.562 1.00 94.44 109 VAL A C 1
ATOM 916 O O . VAL A 1 109 ? 4.737 11.758 -11.503 1.00 94.44 109 VAL A O 1
ATOM 919 N N . TYR A 1 110 ? 4.805 12.574 -13.596 1.00 94.25 110 TYR A N 1
ATOM 920 C CA . TYR A 1 110 ? 6.204 12.992 -13.532 1.00 94.25 110 TYR A CA 1
ATOM 921 C C . TYR A 1 110 ? 6.416 14.090 -12.492 1.00 94.25 110 TYR A C 1
ATOM 923 O O . TYR A 1 110 ? 7.337 13.971 -11.688 1.00 94.25 110 TYR A O 1
ATOM 931 N N . GLU A 1 111 ? 5.558 15.109 -12.464 1.00 94.38 111 GLU A N 1
ATOM 932 C CA . GLU A 1 111 ? 5.619 16.206 -11.498 1.00 94.38 111 GLU A CA 1
ATOM 933 C C . GLU A 1 111 ? 5.439 15.700 -10.061 1.00 94.38 111 GLU A C 1
ATOM 935 O O . GLU A 1 111 ? 6.303 15.935 -9.214 1.00 94.38 111 GLU A O 1
ATOM 940 N N . ALA A 1 112 ? 4.413 14.879 -9.808 1.00 95.25 112 ALA A N 1
ATOM 941 C CA . ALA A 1 112 ? 4.197 14.269 -8.496 1.00 95.25 112 ALA A CA 1
ATOM 942 C C . ALA A 1 112 ? 5.392 13.405 -8.042 1.00 95.25 112 ALA A C 1
ATOM 944 O O . ALA A 1 112 ? 5.812 13.450 -6.882 1.00 95.25 112 ALA A O 1
ATOM 945 N N . LEU A 1 113 ? 5.990 12.623 -8.952 1.00 94.62 113 LEU A N 1
ATOM 946 C CA . LEU A 1 113 ? 7.206 11.855 -8.657 1.00 94.62 113 LEU A CA 1
ATOM 947 C C . LEU A 1 113 ? 8.403 12.770 -8.400 1.00 94.62 113 LEU A C 1
ATOM 949 O O . LEU A 1 113 ? 9.213 12.487 -7.512 1.00 94.62 113 LEU A O 1
ATOM 953 N N . ASN A 1 114 ? 8.506 13.867 -9.144 1.00 92.81 114 ASN A N 1
ATOM 954 C CA . ASN A 1 114 ? 9.560 14.849 -8.991 1.00 92.81 114 ASN A CA 1
ATOM 955 C C . ASN A 1 114 ? 9.539 15.461 -7.590 1.00 92.81 114 ASN A C 1
ATOM 957 O O . ASN A 1 114 ? 10.582 15.497 -6.937 1.00 92.81 114 ASN A O 1
ATOM 961 N N . GLU A 1 115 ? 8.370 15.862 -7.096 1.00 93.00 115 GLU A N 1
ATOM 962 C CA . GLU A 1 115 ? 8.203 16.373 -5.734 1.00 93.00 115 GLU A CA 1
ATOM 963 C C . GLU A 1 115 ? 8.602 15.340 -4.678 1.00 93.00 115 GLU A C 1
ATOM 965 O O . GLU A 1 115 ? 9.399 15.634 -3.783 1.00 93.00 115 GLU A O 1
ATOM 970 N N . VAL A 1 116 ? 8.104 14.102 -4.797 1.00 91.75 116 VAL A N 1
ATOM 971 C CA . VAL A 1 116 ? 8.411 13.025 -3.843 1.00 91.75 116 VAL A CA 1
ATOM 972 C C . VAL A 1 116 ? 9.911 12.754 -3.796 1.00 91.75 116 VAL A C 1
ATOM 974 O O . VAL A 1 116 ? 10.472 12.606 -2.710 1.00 91.75 116 VAL A O 1
ATOM 977 N N . VAL A 1 117 ? 10.576 12.704 -4.950 1.00 89.12 117 VAL A N 1
ATOM 978 C CA . VAL A 1 117 ? 12.020 12.465 -5.033 1.00 89.12 117 VAL A CA 1
ATOM 979 C C . VAL A 1 117 ? 12.800 13.648 -4.450 1.00 89.12 117 VAL A C 1
ATOM 981 O O . VAL A 1 117 ? 13.660 13.430 -3.598 1.00 89.12 117 VAL A O 1
ATOM 984 N N . HIS A 1 118 ? 12.484 14.893 -4.817 1.00 85.75 118 HIS A N 1
ATOM 985 C CA . HIS A 1 118 ? 13.176 16.078 -4.289 1.00 85.75 118 HIS A CA 1
ATOM 986 C C . HIS A 1 118 ? 12.994 16.247 -2.777 1.00 85.75 118 HIS A C 1
ATOM 988 O O . HIS A 1 118 ? 13.961 16.532 -2.068 1.00 85.75 118 HIS A O 1
ATOM 994 N N . ARG A 1 119 ? 11.796 15.968 -2.252 1.00 88.06 119 ARG A N 1
ATOM 995 C CA . ARG A 1 119 ? 11.526 15.985 -0.808 1.00 88.06 119 ARG A CA 1
ATOM 996 C C . ARG A 1 119 ? 12.399 14.985 -0.048 1.00 88.06 119 ARG A C 1
ATOM 998 O O . ARG A 1 119 ? 12.840 15.267 1.062 1.00 88.06 119 ARG A O 1
ATOM 1005 N N . ARG A 1 120 ? 12.691 13.824 -0.648 1.00 81.44 120 ARG A N 1
ATOM 1006 C CA . ARG A 1 120 ? 13.599 12.814 -0.070 1.00 81.44 120 ARG A CA 1
ATOM 1007 C C . ARG A 1 120 ? 15.056 13.272 -0.059 1.00 81.44 120 ARG A C 1
ATOM 1009 O O . ARG A 1 120 ? 15.766 12.925 0.880 1.00 81.44 120 ARG A O 1
ATOM 1016 N N . TYR A 1 121 ? 15.486 14.041 -1.060 1.00 72.44 121 TYR A N 1
ATOM 1017 C CA . TYR A 1 121 ? 16.826 14.637 -1.089 1.00 72.44 121 TYR A CA 1
ATOM 1018 C C . TYR A 1 121 ? 16.986 15.743 -0.041 1.00 72.44 121 TYR A C 1
ATOM 1020 O O . TYR A 1 121 ? 18.020 15.802 0.613 1.00 72.44 121 TYR A O 1
ATOM 1028 N N . GLN A 1 122 ? 15.955 16.564 0.182 1.00 73.94 122 GLN A N 1
ATOM 1029 C CA . GLN A 1 122 ? 15.994 17.628 1.195 1.00 73.94 122 GLN A CA 1
ATOM 1030 C C . GLN A 1 122 ? 15.941 17.109 2.640 1.00 73.94 122 GLN A C 1
ATOM 1032 O O . GLN A 1 122 ? 16.439 17.769 3.545 1.00 73.94 122 GLN A O 1
ATOM 1037 N N . GLN A 1 123 ? 15.356 15.930 2.871 1.00 67.19 123 GLN A N 1
ATOM 1038 C CA . GLN A 1 123 ? 15.318 15.300 4.197 1.00 67.19 123 GLN A CA 1
ATOM 1039 C C . GLN A 1 123 ? 16.516 14.385 4.492 1.00 67.19 123 GLN A C 1
ATOM 1041 O O . GLN A 1 123 ? 16.573 13.795 5.572 1.00 67.19 123 GLN A O 1
ATOM 1046 N N . GLN A 1 124 ? 17.482 14.250 3.575 1.00 53.44 124 GLN A N 1
ATOM 1047 C CA . GLN A 1 124 ? 18.760 13.640 3.936 1.00 53.44 124 GLN A CA 1
ATOM 1048 C C . GLN A 1 124 ? 19.599 14.662 4.713 1.00 53.44 124 GLN A C 1
ATOM 1050 O O . GLN A 1 124 ? 19.883 15.730 4.171 1.00 53.44 124 GLN A O 1
ATOM 1055 N N . PRO A 1 125 ? 20.035 14.362 5.955 1.00 49.91 125 PRO A N 1
ATOM 1056 C CA . PRO A 1 125 ? 21.043 15.187 6.605 1.00 49.91 125 PRO A CA 1
ATOM 1057 C C . PRO A 1 125 ? 22.295 15.208 5.713 1.00 49.91 125 PRO A C 1
ATOM 1059 O O . PRO A 1 125 ? 22.617 14.171 5.114 1.00 49.91 125 PRO A O 1
ATOM 1062 N N . PRO A 1 126 ? 22.997 16.351 5.590 1.00 52.47 126 PRO A N 1
ATOM 1063 C CA . PRO A 1 126 ? 24.213 16.422 4.797 1.00 52.47 126 PRO A CA 1
ATOM 1064 C C . PRO A 1 126 ? 25.170 15.350 5.311 1.00 52.47 126 PRO A C 1
ATOM 1066 O O . PRO A 1 126 ? 25.589 15.370 6.469 1.00 52.47 126 PRO A O 1
ATOM 1069 N N . LYS A 1 127 ? 25.485 14.372 4.456 1.00 45.88 127 LYS A N 1
ATOM 1070 C CA . LYS A 1 127 ? 26.576 13.443 4.725 1.00 45.88 127 LYS A CA 1
ATOM 1071 C C . LYS A 1 127 ? 27.837 14.292 4.750 1.00 45.88 127 LYS A C 1
ATOM 1073 O O . LYS A 1 127 ? 28.332 14.671 3.693 1.00 45.88 127 LYS A O 1
ATOM 1078 N N . LEU A 1 128 ? 28.308 14.622 5.952 1.00 41.50 128 LEU A N 1
ATOM 1079 C CA . LEU A 1 128 ? 29.645 15.148 6.174 1.00 41.50 128 LEU A CA 1
ATOM 1080 C C . LEU A 1 128 ? 30.604 14.212 5.441 1.00 41.50 128 LEU A C 1
ATOM 1082 O O . LEU A 1 128 ? 30.761 13.044 5.803 1.00 41.50 128 LEU A O 1
ATOM 1086 N N . SER A 1 129 ? 31.177 14.718 4.355 1.00 42.47 129 SER A N 1
ATOM 1087 C CA . SER A 1 129 ? 32.353 14.150 3.726 1.00 42.47 129 SER A CA 1
ATOM 1088 C C . SER A 1 129 ? 33.379 13.925 4.829 1.00 42.47 129 SER A C 1
ATOM 1090 O O . SER A 1 129 ? 33.838 14.881 5.451 1.00 42.47 129 SER A O 1
ATOM 1092 N N . SER A 1 130 ? 33.692 12.663 5.110 1.00 41.78 130 SER A N 1
ATOM 1093 C CA . SER A 1 130 ? 34.812 12.295 5.966 1.00 41.78 130 SER A CA 1
ATOM 1094 C C . SER A 1 130 ? 36.094 12.735 5.259 1.00 41.78 130 SER A C 1
ATOM 1096 O O . SER A 1 130 ? 36.671 12.002 4.462 1.00 41.78 130 SER A O 1
ATOM 1098 N N . SER A 1 131 ? 36.501 13.978 5.496 1.00 43.94 131 SER A N 1
ATOM 1099 C CA . SER A 1 131 ? 37.878 14.407 5.324 1.00 43.94 131 SER A CA 1
ATOM 1100 C C . SER A 1 131 ? 38.667 13.828 6.494 1.00 43.94 131 SER A C 1
ATOM 1102 O O . SER A 1 131 ? 38.421 14.183 7.649 1.00 43.94 131 SER A O 1
ATOM 1104 N N . GLN A 1 132 ? 39.574 12.897 6.195 1.00 43.41 132 GLN A N 1
ATOM 1105 C CA . GLN A 1 132 ? 40.600 12.438 7.130 1.00 43.41 132 GLN A CA 1
ATOM 1106 C C . GLN A 1 132 ? 41.332 13.637 7.759 1.00 43.41 132 GLN A C 1
ATOM 1108 O O . GLN A 1 132 ? 41.690 14.566 7.033 1.00 43.41 132 GLN A O 1
ATOM 1113 N N . PRO A 1 133 ? 41.622 13.617 9.070 1.00 39.38 133 PRO A N 1
ATOM 1114 C CA . PRO A 1 133 ? 42.584 14.535 9.655 1.00 39.38 133 PRO A CA 1
ATOM 1115 C C . PRO A 1 133 ? 44.009 14.037 9.368 1.00 39.38 133 PRO A C 1
ATOM 1117 O O . PRO A 1 133 ? 44.414 12.965 9.819 1.00 39.38 133 PRO A O 1
ATO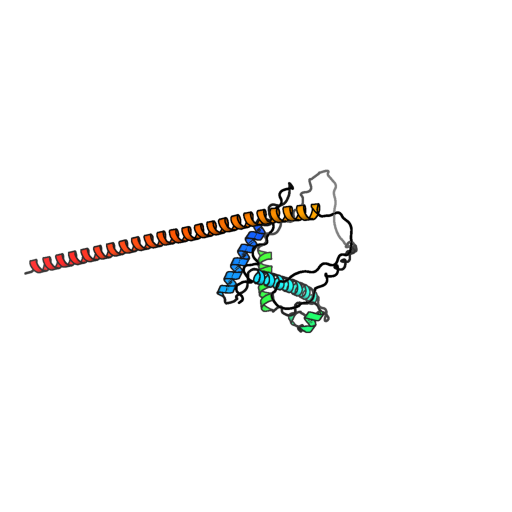M 1120 N N . SER A 1 134 ? 44.767 14.824 8.607 1.00 36.72 134 SER A N 1
ATOM 1121 C CA . SER A 1 134 ? 46.214 14.666 8.453 1.00 36.72 134 SER A CA 1
ATOM 1122 C C . SER A 1 134 ? 46.916 15.147 9.723 1.00 36.72 134 SER A C 1
ATOM 1124 O O . SER A 1 134 ? 46.730 16.288 10.141 1.00 36.72 134 SER A O 1
ATOM 1126 N N . ASN A 1 135 ? 47.726 14.279 10.329 1.00 39.00 135 ASN A N 1
ATOM 1127 C CA . ASN A 1 135 ? 48.561 14.617 11.477 1.00 39.00 135 ASN A CA 1
ATOM 1128 C C . ASN A 1 135 ? 49.726 15.538 11.081 1.00 39.00 135 ASN A C 1
ATOM 1130 O O . ASN A 1 135 ? 50.446 15.300 10.113 1.00 39.00 135 ASN A O 1
ATOM 1134 N N . THR A 1 136 ? 49.896 16.568 11.901 1.00 36.84 136 THR A N 1
ATOM 1135 C CA . THR A 1 136 ? 50.938 17.594 11.930 1.00 36.84 136 THR A CA 1
ATOM 1136 C C . THR A 1 136 ? 52.348 17.030 12.153 1.00 36.84 136 THR A C 1
ATOM 1138 O O . THR A 1 136 ? 52.563 16.304 13.120 1.00 36.84 136 THR A O 1
ATOM 1141 N N . ILE A 1 137 ? 53.334 17.477 11.361 1.00 40.59 137 ILE A N 1
ATOM 1142 C CA . ILE A 1 137 ? 54.735 17.626 11.800 1.00 40.59 137 ILE A CA 1
ATOM 1143 C C . ILE A 1 137 ? 55.227 19.022 11.392 1.00 40.59 137 ILE A C 1
ATOM 1145 O O . ILE A 1 137 ? 55.116 19.431 10.240 1.00 40.59 137 ILE A O 1
ATOM 1149 N N . ILE A 1 138 ? 55.738 19.741 12.391 1.00 38.44 138 ILE A N 1
ATOM 1150 C CA . ILE A 1 138 ? 56.300 21.096 12.367 1.00 38.44 138 ILE A CA 1
ATOM 1151 C C . ILE A 1 138 ? 57.806 21.001 12.108 1.00 38.44 138 ILE A C 1
ATOM 1153 O O . ILE A 1 138 ? 58.466 20.346 12.907 1.00 38.44 138 ILE A O 1
ATOM 1157 N N . ILE A 1 139 ? 58.341 21.722 11.109 1.00 36.62 139 ILE A N 1
ATOM 1158 C CA . ILE A 1 139 ? 59.663 22.393 11.152 1.00 36.62 139 ILE A CA 1
ATOM 1159 C C . ILE A 1 139 ? 59.573 23.700 10.323 1.00 36.62 139 ILE A C 1
ATOM 1161 O O . ILE A 1 139 ? 59.033 23.717 9.221 1.00 36.62 139 ILE A O 1
ATOM 1165 N N . THR A 1 140 ? 60.047 24.797 10.915 1.00 34.34 140 THR A N 1
ATOM 1166 C CA . THR A 1 140 ? 60.104 26.214 10.478 1.00 34.34 140 THR A CA 1
ATOM 1167 C C . THR A 1 140 ? 61.350 26.517 9.599 1.00 34.34 140 THR A C 1
ATOM 1169 O O . THR A 1 140 ? 62.139 25.604 9.373 1.00 34.34 140 THR A O 1
ATOM 1172 N N . PRO A 1 141 ? 61.707 27.783 9.257 1.00 55.03 141 PRO A N 1
ATOM 1173 C CA . PRO A 1 141 ? 60.956 28.899 8.633 1.00 55.03 141 PRO A CA 1
ATOM 1174 C C . PRO A 1 141 ? 61.729 29.573 7.454 1.00 55.03 141 PRO A C 1
ATOM 1176 O O . PRO A 1 141 ? 62.952 29.505 7.436 1.00 55.03 141 PRO A O 1
ATOM 1179 N N . SER A 1 142 ? 61.078 30.330 6.545 1.00 32.06 142 SER A N 1
ATOM 1180 C CA . SER A 1 142 ? 61.534 31.675 6.063 1.00 32.06 142 SER A CA 1
ATOM 1181 C C . SER A 1 142 ? 60.571 32.368 5.063 1.00 32.06 142 SER A C 1
ATOM 1183 O O . SER A 1 142 ? 60.254 31.842 4.007 1.00 32.06 142 SER A O 1
ATOM 1185 N N . THR A 1 143 ? 60.116 33.559 5.467 1.00 31.22 143 THR A N 1
ATOM 1186 C CA . THR A 1 143 ? 60.051 34.886 4.802 1.00 31.22 143 THR A CA 1
ATOM 1187 C C . THR A 1 143 ? 59.747 35.079 3.290 1.00 31.22 143 THR A C 1
ATOM 1189 O O . THR A 1 143 ? 60.393 34.514 2.416 1.00 31.22 143 THR A O 1
ATOM 1192 N N . THR A 1 144 ? 58.904 36.107 3.047 1.00 33.62 144 THR A N 1
ATOM 1193 C CA . THR A 1 144 ? 58.800 37.075 1.909 1.00 33.62 144 THR A CA 1
ATOM 1194 C C . THR A 1 144 ? 57.845 36.859 0.705 1.00 33.62 144 THR A C 1
ATOM 1196 O O . THR A 1 144 ? 58.096 36.070 -0.190 1.00 33.62 144 THR A O 1
ATOM 1199 N N . THR A 1 145 ? 56.809 37.722 0.676 1.00 31.84 145 THR A N 1
ATOM 1200 C CA . THR A 1 145 ? 56.234 38.533 -0.439 1.00 31.84 145 THR A CA 1
ATOM 1201 C C . THR A 1 145 ? 55.720 37.927 -1.766 1.00 31.84 145 THR A C 1
ATOM 1203 O O . THR A 1 145 ? 56.492 37.542 -2.627 1.00 31.84 145 THR A O 1
ATOM 1206 N N . ALA A 1 146 ? 54.406 38.135 -1.969 1.00 32.06 146 ALA A N 1
ATOM 1207 C CA . ALA A 1 146 ? 53.744 38.849 -3.084 1.00 32.06 146 ALA A CA 1
ATOM 1208 C C . ALA A 1 146 ? 53.495 38.199 -4.481 1.00 32.06 146 ALA A C 1
ATOM 1210 O O . ALA A 1 146 ? 54.408 37.827 -5.200 1.00 32.06 146 ALA A O 1
ATOM 1211 N N . THR A 1 147 ? 52.219 38.321 -4.901 1.00 32.72 147 THR A N 1
ATOM 1212 C CA . THR A 1 147 ? 51.654 38.573 -6.259 1.00 32.72 147 THR A CA 1
ATOM 1213 C C . THR A 1 147 ? 51.625 37.508 -7.383 1.00 32.72 147 THR A C 1
ATOM 1215 O O . THR A 1 147 ? 52.630 36.937 -7.774 1.00 32.72 147 THR A O 1
ATOM 1218 N N . THR A 1 148 ? 50.432 37.451 -8.015 1.00 33.84 148 THR A N 1
ATOM 1219 C CA . THR A 1 148 ? 50.095 37.243 -9.452 1.00 33.84 148 THR A CA 1
ATOM 1220 C C . THR A 1 148 ? 50.228 35.878 -10.150 1.00 33.84 148 THR A C 1
ATOM 1222 O O . THR A 1 148 ? 51.293 35.281 -10.164 1.00 33.84 148 THR A O 1
ATOM 1225 N N . THR A 1 149 ? 49.162 35.563 -10.926 1.00 32.06 149 THR A N 1
ATOM 1226 C CA . THR A 1 149 ? 49.115 34.810 -12.217 1.00 32.06 149 THR A CA 1
ATOM 1227 C C . THR A 1 149 ? 49.485 33.319 -12.174 1.00 32.06 149 THR A C 1
ATOM 1229 O O . THR A 1 149 ? 50.317 32.921 -11.386 1.00 32.06 149 THR A O 1
ATOM 1232 N N . SER A 1 150 ? 49.013 32.375 -12.991 1.00 31.64 150 SER A N 1
ATOM 1233 C CA . SER A 1 150 ? 47.952 32.154 -13.990 1.00 31.64 150 SER A CA 1
ATOM 1234 C C . SER A 1 150 ? 48.188 30.711 -14.506 1.00 31.64 150 SER A C 1
ATOM 1236 O O . SER A 1 150 ? 49.342 30.288 -14.505 1.00 31.64 150 SER A O 1
ATOM 1238 N N . THR A 1 151 ? 47.168 30.025 -15.054 1.00 32.78 151 THR A N 1
ATOM 1239 C CA . THR A 1 151 ? 47.219 28.766 -15.872 1.00 32.78 151 THR A CA 1
ATOM 1240 C C . THR A 1 151 ? 47.533 27.427 -15.160 1.00 32.78 151 THR A C 1
ATOM 1242 O O . THR A 1 151 ? 48.118 27.451 -14.083 1.00 32.78 151 THR A O 1
ATOM 1245 N N . PRO A 1 152 ? 47.297 26.238 -15.777 1.00 50.34 152 PRO A N 1
ATOM 1246 C CA . PRO A 1 152 ? 46.147 25.701 -16.548 1.00 50.34 152 PRO A CA 1
ATOM 1247 C C . PRO A 1 152 ? 45.652 24.316 -15.994 1.00 50.34 152 PRO A C 1
ATOM 1249 O O . PRO A 1 152 ? 46.252 23.791 -15.056 1.00 50.34 152 PRO A O 1
ATOM 1252 N N . PRO A 1 153 ? 44.569 23.688 -16.523 1.00 58.34 153 PRO A N 1
ATOM 1253 C CA . PRO A 1 153 ? 44.052 22.409 -16.003 1.00 58.34 153 PRO A CA 1
ATOM 1254 C C . PRO A 1 153 ? 44.804 21.171 -16.552 1.00 58.34 153 PRO A C 1
ATOM 1256 O O . PRO A 1 153 ? 45.264 21.200 -17.696 1.00 58.34 153 PRO A O 1
ATOM 1259 N N . PRO A 1 154 ? 44.904 20.061 -15.788 1.00 58.72 154 PRO A N 1
ATOM 1260 C CA . PRO A 1 154 ? 45.502 18.808 -16.255 1.00 58.72 154 PRO A CA 1
ATOM 1261 C C . PRO A 1 154 ? 44.527 17.947 -17.096 1.00 58.72 154 PRO A C 1
ATOM 1263 O O . PRO A 1 154 ? 43.312 18.160 -17.056 1.00 58.72 154 PRO A O 1
ATOM 1266 N N . PRO A 1 155 ? 45.051 16.985 -17.883 1.00 48.62 155 PRO A N 1
ATOM 1267 C CA . PRO A 1 155 ? 44.383 16.428 -19.056 1.00 48.62 155 PRO A CA 1
ATOM 1268 C C . PRO A 1 155 ? 43.412 15.276 -18.763 1.00 48.62 155 PRO A C 1
ATOM 1270 O O . PRO A 1 155 ? 43.546 14.520 -17.802 1.00 48.62 155 PRO A O 1
ATOM 1273 N N . LEU A 1 156 ? 42.466 15.119 -19.692 1.00 46.12 156 LEU A N 1
ATOM 1274 C CA . LEU A 1 156 ? 41.586 13.967 -19.869 1.00 46.12 156 LEU A CA 1
ATOM 1275 C C . LEU A 1 156 ? 42.402 12.674 -20.013 1.00 46.12 156 LEU A C 1
ATOM 1277 O O . LEU A 1 156 ? 43.082 12.471 -21.019 1.00 46.12 156 LEU A O 1
ATOM 1281 N N . VAL A 1 157 ? 42.277 11.768 -19.044 1.00 43.38 157 VAL A N 1
ATOM 1282 C CA . VAL A 1 157 ? 42.712 10.376 -19.199 1.00 43.38 157 VAL A CA 1
ATOM 1283 C C . VAL A 1 157 ? 41.492 9.555 -19.604 1.00 43.38 157 VAL A C 1
ATOM 1285 O O . VAL A 1 157 ? 40.542 9.401 -18.837 1.00 43.38 157 VAL A O 1
ATOM 1288 N N . SER A 1 158 ? 41.512 9.061 -20.842 1.00 44.78 158 SER A N 1
ATOM 1289 C CA . SER A 1 158 ? 40.536 8.105 -21.364 1.00 44.78 158 SER A CA 1
ATOM 1290 C C . SER A 1 158 ? 40.570 6.825 -20.534 1.00 44.78 158 SER A C 1
ATOM 1292 O O . SER A 1 158 ? 41.510 6.039 -20.635 1.00 44.78 158 SER A O 1
ATOM 1294 N N . VAL A 1 159 ? 39.527 6.588 -19.741 1.00 41.72 159 VAL A N 1
ATOM 1295 C CA . VAL A 1 159 ? 39.251 5.258 -19.197 1.00 41.72 159 VAL A CA 1
ATOM 1296 C C . VAL A 1 159 ? 38.389 4.531 -20.220 1.00 41.72 159 VAL A C 1
ATOM 1298 O O . VAL A 1 159 ? 37.223 4.865 -20.429 1.00 41.72 159 VAL A O 1
ATOM 1301 N N . ALA A 1 160 ? 38.989 3.550 -20.890 1.00 46.31 160 ALA A N 1
ATOM 1302 C CA . ALA A 1 160 ? 38.282 2.610 -21.741 1.00 46.31 160 ALA A CA 1
ATOM 1303 C C . ALA A 1 160 ? 37.195 1.896 -20.920 1.00 46.31 160 ALA A C 1
ATOM 1305 O O . ALA A 1 160 ? 37.483 1.172 -19.968 1.00 46.31 160 ALA A O 1
ATOM 1306 N N . VAL A 1 161 ? 35.936 2.117 -21.291 1.00 49.62 161 VAL A N 1
ATOM 1307 C CA . VAL A 1 161 ? 34.781 1.392 -20.754 1.00 49.62 161 VAL A CA 1
ATOM 1308 C C . VAL A 1 161 ? 34.849 -0.060 -21.249 1.00 49.62 161 VAL A C 1
ATOM 1310 O O . VAL A 1 161 ? 34.935 -0.270 -22.463 1.00 49.62 161 VAL A O 1
ATOM 1313 N N . PRO A 1 162 ? 34.782 -1.083 -20.376 1.00 48.03 162 PRO A N 1
ATOM 1314 C CA . PRO A 1 162 ? 34.615 -2.460 -20.821 1.00 48.03 162 PRO A CA 1
ATOM 1315 C C . PRO A 1 162 ? 33.249 -2.604 -21.499 1.00 48.03 162 PRO A C 1
ATOM 1317 O O . PRO A 1 162 ? 32.206 -2.331 -20.902 1.00 48.03 162 PRO A O 1
ATOM 1320 N N . ARG A 1 163 ? 33.257 -3.018 -22.767 1.00 59.12 163 ARG A N 1
ATOM 1321 C CA . ARG A 1 163 ? 32.055 -3.335 -23.547 1.00 59.12 163 ARG A CA 1
ATOM 1322 C C . ARG A 1 163 ? 31.229 -4.411 -22.808 1.00 59.12 163 ARG A C 1
ATOM 1324 O O . ARG A 1 163 ? 31.808 -5.428 -22.426 1.00 59.12 163 ARG A O 1
ATOM 1331 N N . PRO A 1 164 ? 29.904 -4.247 -22.627 1.00 54.31 164 PRO A N 1
ATOM 1332 C CA . PRO A 1 164 ? 29.065 -5.298 -22.058 1.00 54.31 164 PRO A CA 1
ATOM 1333 C C . PRO A 1 164 ? 29.037 -6.517 -22.989 1.00 54.31 164 PRO A C 1
ATOM 1335 O O . PRO A 1 164 ? 28.790 -6.381 -24.189 1.00 54.31 164 PRO A O 1
ATOM 1338 N N . LEU A 1 165 ? 29.298 -7.700 -22.433 1.00 61.12 165 LEU A N 1
ATOM 1339 C CA . LEU A 1 165 ? 29.112 -8.983 -23.113 1.00 61.12 165 LEU A CA 1
ATOM 1340 C C . LEU A 1 165 ? 27.627 -9.178 -23.487 1.00 61.12 165 LEU A C 1
ATOM 1342 O O . LEU A 1 165 ? 26.753 -8.783 -22.709 1.00 61.12 165 LEU A O 1
ATOM 1346 N N . PRO A 1 166 ? 27.319 -9.785 -24.649 1.00 68.81 166 PRO A N 1
ATOM 1347 C CA . PRO A 1 166 ? 25.944 -10.081 -25.040 1.00 68.81 166 PRO A CA 1
ATOM 1348 C C . PRO A 1 166 ? 25.319 -11.156 -24.126 1.00 68.81 166 PRO A C 1
ATOM 1350 O O . PRO A 1 166 ? 26.031 -12.044 -23.649 1.00 68.81 166 PRO A O 1
ATOM 1353 N N . PRO A 1 167 ? 23.997 -11.099 -23.876 1.00 68.62 167 PRO A N 1
ATOM 1354 C CA . PRO A 1 167 ? 23.304 -12.087 -23.055 1.00 68.62 167 PRO A CA 1
ATOM 1355 C C . PRO A 1 167 ? 23.233 -13.462 -23.751 1.00 68.62 167 PRO A C 1
ATOM 1357 O O . PRO A 1 167 ? 23.125 -13.519 -24.980 1.00 68.62 167 PRO A O 1
ATOM 1360 N N . PRO A 1 168 ? 23.262 -14.573 -22.990 1.00 64.50 168 PRO A N 1
ATOM 1361 C CA . PRO A 1 168 ? 23.082 -15.914 -23.539 1.00 64.50 168 PRO A CA 1
ATOM 1362 C C . PRO A 1 168 ? 21.644 -16.131 -24.056 1.00 64.50 168 PRO A C 1
ATOM 1364 O O . PRO A 1 168 ? 20.707 -15.505 -23.549 1.00 64.50 168 PRO A O 1
ATOM 1367 N N . PRO A 1 169 ? 21.451 -17.015 -25.054 1.00 66.50 169 PRO A N 1
ATOM 1368 C CA . PRO A 1 169 ? 20.149 -17.252 -25.672 1.00 66.50 169 PRO A CA 1
ATOM 1369 C C . PRO A 1 169 ? 19.161 -17.953 -24.717 1.00 66.50 169 PRO A C 1
ATOM 1371 O O . PRO A 1 169 ? 19.580 -18.753 -23.876 1.00 66.50 169 PRO A O 1
ATOM 1374 N N . PRO A 1 170 ? 17.846 -17.685 -24.847 1.00 67.25 170 PRO A N 1
ATOM 1375 C CA . PRO A 1 170 ? 16.816 -18.336 -24.042 1.00 67.25 170 PRO A CA 1
ATOM 1376 C C . PRO A 1 170 ? 16.614 -19.811 -24.446 1.00 67.25 170 PRO A C 1
ATOM 1378 O O . PRO A 1 170 ? 16.777 -20.154 -25.620 1.00 67.25 170 PRO A O 1
ATOM 1381 N N . PRO A 1 171 ? 16.232 -20.691 -23.500 1.00 63.47 171 PRO A N 1
ATOM 1382 C CA . PRO A 1 171 ? 15.905 -22.082 -23.798 1.00 63.47 171 PRO A CA 1
ATOM 1383 C C . PRO A 1 171 ? 14.592 -22.201 -24.598 1.00 63.47 171 PRO A C 1
ATOM 1385 O O . PRO A 1 171 ? 13.717 -21.338 -24.480 1.00 63.47 171 PRO A O 1
ATOM 1388 N N . PRO A 1 172 ? 14.432 -23.269 -25.402 1.00 55.22 172 PRO A N 1
ATOM 1389 C CA . PRO A 1 172 ? 13.269 -23.456 -26.260 1.00 55.22 172 PRO A CA 1
ATOM 1390 C C . PRO A 1 172 ? 11.998 -23.750 -25.452 1.00 55.22 172 PRO A C 1
ATOM 1392 O O . PRO A 1 172 ? 11.998 -24.535 -24.504 1.00 55.22 172 PRO A O 1
ATOM 1395 N N . VAL A 1 173 ? 10.907 -23.113 -25.872 1.00 57.56 173 VAL A N 1
ATOM 1396 C CA . VAL A 1 173 ? 9.541 -23.313 -25.372 1.00 57.56 173 VAL A CA 1
ATOM 1397 C C . VAL A 1 173 ? 8.940 -24.567 -26.030 1.00 57.56 173 VAL A C 1
ATOM 1399 O O . VAL A 1 173 ? 9.017 -24.672 -27.255 1.00 57.56 173 VAL A O 1
ATOM 1402 N N . PRO A 1 174 ? 8.322 -25.506 -25.288 1.00 58.03 174 PRO A N 1
ATOM 1403 C CA . PRO A 1 174 ? 7.517 -26.572 -25.887 1.00 58.03 174 PRO A CA 1
ATOM 1404 C C . PRO A 1 174 ? 6.078 -26.101 -26.225 1.00 58.03 174 PRO A C 1
ATOM 1406 O O . PRO A 1 174 ? 5.539 -25.246 -25.518 1.00 58.03 174 PRO A O 1
ATOM 1409 N N . PRO A 1 175 ? 5.448 -26.638 -27.293 1.00 58.25 175 PRO A N 1
ATOM 1410 C CA . PRO A 1 175 ? 4.110 -26.248 -27.764 1.00 58.25 175 PRO A CA 1
ATOM 1411 C C . PRO A 1 175 ? 2.949 -26.892 -26.959 1.00 58.25 175 PRO A C 1
ATOM 1413 O O . PRO A 1 175 ? 3.199 -27.789 -26.151 1.00 58.25 175 PRO A O 1
ATOM 1416 N N . PRO A 1 176 ? 1.685 -26.450 -27.167 1.00 56.19 176 PRO A N 1
ATOM 1417 C CA . PRO A 1 176 ? 0.518 -26.825 -26.360 1.00 56.19 176 PRO A CA 1
ATOM 1418 C C . PRO A 1 176 ? -0.345 -27.922 -27.013 1.00 56.19 176 PRO A C 1
ATOM 1420 O O . PRO A 1 176 ? -0.592 -27.846 -28.211 1.00 56.19 176 PRO A O 1
ATOM 1423 N N . VAL A 1 177 ? -0.862 -28.882 -26.230 1.00 45.31 177 VAL A N 1
ATOM 1424 C CA . VAL A 1 177 ? -1.990 -29.786 -26.583 1.00 45.31 177 VAL A CA 1
ATOM 1425 C C . VAL A 1 177 ? -2.610 -30.269 -25.253 1.00 45.31 177 VAL A C 1
ATOM 1427 O O . VAL A 1 177 ? -1.891 -30.809 -24.417 1.00 45.31 177 VAL A O 1
ATOM 1430 N N . GLU A 1 178 ? -3.772 -29.776 -24.817 1.00 37.00 178 GLU A N 1
ATOM 1431 C CA . GLU A 1 178 ? -5.151 -30.243 -25.089 1.00 37.00 178 GLU A CA 1
ATOM 1432 C C . GLU A 1 178 ? -5.476 -31.693 -24.650 1.00 37.00 178 GLU A C 1
ATOM 1434 O O . GLU A 1 178 ? -5.050 -32.654 -25.271 1.00 37.00 178 GLU A O 1
ATOM 1439 N N . THR A 1 179 ? -6.261 -31.773 -23.561 1.00 38.97 179 THR A N 1
ATOM 1440 C CA . THR A 1 179 ? -7.453 -32.616 -23.273 1.00 38.97 179 THR A CA 1
ATOM 1441 C C . THR A 1 179 ? -7.494 -34.142 -23.500 1.00 38.97 179 THR A C 1
ATOM 1443 O O . THR A 1 179 ? -7.047 -34.654 -24.515 1.00 38.97 179 THR A O 1
ATOM 1446 N N . SER A 1 180 ? -8.278 -34.787 -22.616 1.00 37.66 180 SER A N 1
ATOM 1447 C CA . SER A 1 180 ? -8.847 -36.159 -22.642 1.00 37.66 180 SER A CA 1
ATOM 1448 C C . SER A 1 180 ? -7.941 -37.248 -22.057 1.00 37.66 180 SER A C 1
ATOM 1450 O O . SER A 1 180 ? -6.841 -37.473 -22.538 1.00 37.66 180 SER A O 1
ATOM 1452 N N . ASP A 1 181 ? -8.214 -37.783 -20.866 1.00 34.03 181 ASP A N 1
ATOM 1453 C CA . ASP A 1 181 ? -9.325 -38.633 -20.379 1.00 34.03 181 ASP A CA 1
ATOM 1454 C C . ASP A 1 181 ? -9.064 -40.144 -20.585 1.00 34.03 181 ASP A C 1
ATOM 1456 O O . ASP A 1 181 ? -8.764 -40.606 -21.679 1.00 34.03 181 ASP A O 1
ATOM 1460 N N . SER A 1 182 ? -9.123 -40.839 -19.446 1.00 39.34 182 SER A N 1
ATOM 1461 C CA . SER A 1 182 ? -9.300 -42.266 -19.130 1.00 39.34 182 SER A CA 1
ATOM 1462 C C . SER A 1 182 ? -9.015 -43.360 -20.171 1.00 39.34 182 SER A C 1
ATOM 1464 O O . SER A 1 182 ? -9.709 -43.476 -21.174 1.00 39.34 182 SER A O 1
ATOM 1466 N N . SER A 1 183 ? -8.174 -44.334 -19.802 1.00 32.53 183 SER A N 1
ATOM 1467 C CA . SER A 1 183 ? -8.615 -45.699 -19.424 1.00 32.53 183 SER A CA 1
ATOM 1468 C C . SER A 1 183 ? -7.482 -46.725 -19.462 1.00 32.53 183 SER A C 1
ATOM 1470 O O . SER A 1 183 ? -6.529 -46.635 -20.230 1.00 32.53 183 SER A O 1
ATOM 1472 N N . GLU A 1 184 ? -7.633 -47.714 -18.590 1.00 39.78 184 GLU A N 1
ATOM 1473 C CA . GLU A 1 184 ? -6.829 -48.918 -18.421 1.00 39.78 184 GLU A CA 1
ATOM 1474 C C . GLU A 1 184 ? -6.914 -49.844 -19.649 1.00 39.78 184 GLU A C 1
ATOM 1476 O O . GLU A 1 184 ? -7.956 -49.909 -20.295 1.00 39.78 184 GLU A O 1
ATOM 1481 N N . THR A 1 185 ? -5.847 -50.596 -19.947 1.00 38.66 185 THR A N 1
ATOM 1482 C CA . THR A 1 185 ? -5.819 -52.079 -20.039 1.00 38.66 185 THR A CA 1
ATOM 1483 C C . THR A 1 185 ? -4.569 -52.592 -20.776 1.00 38.66 185 THR A C 1
ATOM 1485 O O . THR A 1 185 ? -4.236 -52.180 -21.879 1.00 38.66 185 THR A O 1
ATOM 1488 N N . GLU A 1 186 ? -3.868 -53.478 -20.067 1.00 37.16 186 GLU A N 1
ATOM 1489 C CA . GLU A 1 186 ? -3.213 -54.728 -20.482 1.00 37.16 186 GLU A CA 1
ATOM 1490 C C . GLU A 1 186 ? -2.286 -54.801 -21.716 1.00 37.16 186 GLU A C 1
ATOM 1492 O O . GLU A 1 186 ? -2.690 -54.715 -22.866 1.00 37.16 186 GLU A O 1
ATOM 1497 N N . GLY A 1 187 ? -1.025 -55.149 -21.419 1.00 39.03 187 GLY A N 1
ATOM 1498 C CA . GLY A 1 187 ? -0.351 -56.327 -21.977 1.00 39.03 187 GLY A CA 1
ATOM 1499 C C . GLY A 1 187 ? -0.030 -56.357 -23.474 1.00 39.03 187 GLY A C 1
ATOM 1500 O O . GLY A 1 187 ? -0.872 -56.705 -24.284 1.00 39.03 187 GLY A O 1
ATOM 1501 N N . SER A 1 188 ? 1.251 -56.202 -23.824 1.00 39.38 188 SER A N 1
ATOM 1502 C CA . SER A 1 188 ? 2.010 -57.313 -24.423 1.00 39.38 188 SER A CA 1
ATOM 1503 C C . SER A 1 188 ? 3.484 -56.957 -24.620 1.00 39.38 188 SER A C 1
ATOM 1505 O O . SER A 1 188 ? 3.850 -55.897 -25.122 1.00 39.38 188 SER A O 1
ATOM 1507 N N . GLU A 1 189 ? 4.318 -57.910 -24.230 1.00 47.72 189 GLU A N 1
ATOM 1508 C CA . GLU A 1 189 ? 5.769 -57.970 -24.347 1.00 47.72 189 GLU A CA 1
ATOM 1509 C C . GLU A 1 189 ? 6.254 -57.840 -25.797 1.00 47.72 189 GLU A C 1
ATOM 1511 O O . GLU A 1 189 ? 5.728 -58.535 -26.663 1.00 47.72 189 GLU A O 1
ATOM 1516 N N . ARG A 1 190 ? 7.331 -57.071 -26.035 1.00 42.53 190 ARG A N 1
ATOM 1517 C CA . ARG A 1 190 ? 8.456 -57.475 -26.905 1.00 42.53 190 ARG A CA 1
ATOM 1518 C C . ARG A 1 190 ? 9.761 -56.847 -26.413 1.00 42.53 190 ARG A C 1
ATOM 1520 O O . ARG A 1 190 ? 9.850 -55.650 -26.160 1.00 42.53 190 ARG A O 1
ATOM 1527 N N . ILE A 1 191 ? 10.750 -57.717 -26.272 1.00 55.75 191 ILE A N 1
ATOM 1528 C CA . ILE A 1 191 ? 12.108 -57.506 -25.773 1.00 55.75 191 ILE A CA 1
ATOM 1529 C C . ILE A 1 191 ? 12.978 -56.852 -26.858 1.00 55.75 191 ILE A C 1
ATOM 1531 O O . ILE A 1 191 ? 12.996 -57.343 -27.984 1.00 55.75 191 ILE A O 1
ATOM 1535 N N . LEU A 1 192 ? 13.774 -55.839 -26.492 1.00 44.97 192 LEU A N 1
ATOM 1536 C CA . LEU A 1 192 ? 15.139 -55.683 -27.012 1.00 44.97 192 LEU A CA 1
ATOM 1537 C C . LEU A 1 192 ? 16.033 -54.944 -25.994 1.00 44.97 192 LEU A C 1
ATOM 1539 O O . LEU A 1 192 ? 15.903 -53.747 -25.767 1.00 44.97 192 LEU A O 1
ATOM 1543 N N . ASP A 1 193 ? 16.876 -55.736 -25.337 1.00 40.06 193 ASP A N 1
ATOM 1544 C CA . ASP A 1 193 ? 18.314 -55.526 -25.130 1.00 40.06 193 ASP A CA 1
ATOM 1545 C C . ASP A 1 193 ? 18.849 -54.123 -24.752 1.00 40.06 193 ASP A C 1
ATOM 1547 O O . ASP A 1 193 ? 19.020 -53.243 -25.591 1.00 40.06 193 ASP A O 1
ATOM 1551 N N . SER A 1 194 ? 19.231 -53.955 -23.480 1.00 43.47 194 SER A N 1
ATOM 1552 C CA . SER A 1 194 ? 20.566 -53.450 -23.134 1.00 43.47 194 SER A CA 1
ATOM 1553 C C . SER A 1 194 ? 20.893 -53.771 -21.676 1.00 43.47 194 SER A C 1
ATOM 1555 O O . SER A 1 194 ? 20.128 -53.522 -20.743 1.00 43.47 194 SER A O 1
ATOM 1557 N N . ASP A 1 195 ? 22.088 -54.315 -21.525 1.00 41.62 195 ASP A N 1
ATOM 1558 C CA . ASP A 1 195 ? 22.678 -54.898 -20.341 1.00 41.62 195 ASP A CA 1
ATOM 1559 C C . ASP A 1 195 ? 22.803 -53.948 -19.126 1.00 41.62 195 ASP A C 1
ATOM 1561 O O . ASP A 1 195 ? 22.918 -52.722 -19.196 1.00 41.62 195 ASP A O 1
ATOM 1565 N N . THR A 1 196 ? 22.772 -54.620 -17.985 1.00 51.16 196 THR A N 1
ATOM 1566 C CA . THR A 1 196 ? 22.888 -54.254 -16.578 1.00 51.16 196 THR A CA 1
ATOM 1567 C C . THR A 1 196 ? 23.765 -53.050 -16.195 1.00 51.16 196 THR A C 1
ATOM 1569 O O . THR A 1 196 ? 24.936 -52.968 -16.555 1.00 51.16 196 THR A O 1
ATOM 1572 N N . LYS A 1 197 ? 23.227 -5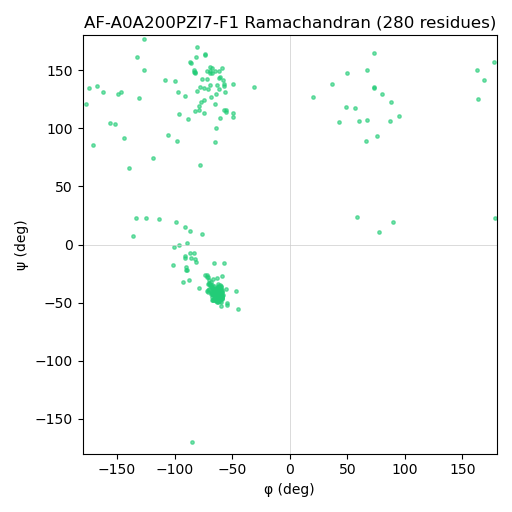2.195 -15.287 1.00 52.53 197 LYS A N 1
ATOM 1573 C CA . LYS A 1 197 ? 23.904 -51.725 -14.037 1.00 52.53 197 LYS A CA 1
ATOM 1574 C C . LYS A 1 197 ? 23.153 -50.711 -13.135 1.00 52.53 197 LYS A C 1
ATOM 1576 O O . LYS A 1 197 ? 23.818 -50.072 -12.328 1.00 52.53 197 LYS A O 1
ATOM 1581 N N . HIS A 1 198 ? 21.818 -50.538 -13.123 1.00 54.28 198 HIS A N 1
ATOM 1582 C CA . HIS A 1 198 ? 21.207 -49.505 -12.232 1.00 54.28 198 HIS A CA 1
ATOM 1583 C C . HIS A 1 198 ? 19.962 -49.793 -11.343 1.00 54.28 198 HIS A C 1
ATOM 1585 O O . HIS A 1 198 ? 19.386 -48.832 -10.832 1.00 54.28 198 HIS A O 1
ATOM 1591 N N . PRO A 1 199 ? 19.597 -51.032 -10.946 1.00 54.59 199 PRO A N 1
ATOM 1592 C CA . PRO A 1 199 ? 18.435 -51.237 -10.059 1.00 54.59 199 PRO A CA 1
ATOM 1593 C C . PRO A 1 199 ? 18.634 -50.697 -8.624 1.00 54.59 199 PRO A C 1
ATOM 1595 O O . PRO A 1 199 ? 17.699 -50.202 -7.994 1.00 54.59 199 PRO A O 1
ATOM 1598 N N . ARG A 1 200 ? 19.869 -50.714 -8.092 1.00 58.56 200 ARG A N 1
ATOM 1599 C CA . ARG A 1 200 ? 20.173 -50.193 -6.739 1.00 58.56 200 ARG A CA 1
ATOM 1600 C C . ARG A 1 200 ? 20.089 -48.666 -6.647 1.00 58.56 200 ARG A C 1
ATOM 1602 O O . ARG A 1 200 ? 19.812 -48.135 -5.573 1.00 58.56 200 ARG A O 1
ATOM 1609 N N . LYS A 1 201 ? 20.336 -47.963 -7.755 1.00 58.75 201 LYS A N 1
ATOM 1610 C CA . LYS A 1 201 ? 20.353 -46.495 -7.797 1.00 58.75 201 LYS A CA 1
ATOM 1611 C C . LYS A 1 201 ? 18.931 -45.931 -7.846 1.00 58.75 201 LYS A C 1
ATOM 1613 O O . LYS A 1 201 ? 18.650 -44.983 -7.125 1.00 58.75 201 LYS A O 1
ATOM 1618 N N . VAL A 1 202 ? 18.020 -46.599 -8.561 1.00 61.09 202 VAL A N 1
ATOM 1619 C CA . VAL A 1 202 ? 16.583 -46.262 -8.594 1.00 61.09 202 VAL A CA 1
ATOM 1620 C C . VAL A 1 202 ? 15.914 -46.487 -7.230 1.00 61.09 202 VAL A C 1
ATOM 1622 O O . VAL A 1 202 ? 15.190 -45.617 -6.758 1.00 61.09 202 VAL A O 1
ATOM 1625 N N . ARG A 1 203 ? 16.218 -47.588 -6.521 1.00 63.31 203 ARG A N 1
ATOM 1626 C CA . ARG A 1 203 ? 15.698 -47.818 -5.152 1.00 63.31 203 ARG A CA 1
ATOM 1627 C C . ARG A 1 203 ? 16.207 -46.789 -4.133 1.00 63.31 203 ARG A C 1
ATOM 1629 O O . ARG A 1 203 ? 15.434 -46.314 -3.304 1.00 63.31 203 ARG A O 1
ATOM 1636 N N . LYS A 1 204 ? 17.492 -46.410 -4.200 1.00 68.75 204 LYS A N 1
ATOM 1637 C CA . LYS A 1 204 ? 18.054 -45.327 -3.366 1.00 68.75 204 LYS A CA 1
ATOM 1638 C C . LYS A 1 204 ? 17.428 -43.970 -3.689 1.00 68.75 204 LYS A C 1
ATOM 1640 O O . LYS A 1 204 ? 17.161 -43.204 -2.767 1.00 68.75 204 LYS A O 1
ATOM 1645 N N . LEU A 1 205 ? 17.158 -43.701 -4.966 1.00 75.38 205 LEU A N 1
ATOM 1646 C CA . LEU A 1 205 ? 16.454 -42.497 -5.399 1.00 75.38 205 LEU A CA 1
ATOM 1647 C C . LEU A 1 205 ? 15.026 -42.465 -4.836 1.00 75.38 205 LEU A C 1
ATOM 1649 O O . LEU A 1 205 ? 14.646 -41.470 -4.230 1.00 75.38 205 LEU A O 1
ATOM 1653 N N . GLY A 1 206 ? 14.288 -43.577 -4.913 1.00 83.25 206 GLY A N 1
ATOM 1654 C CA . GLY A 1 206 ? 12.960 -43.709 -4.303 1.00 83.25 206 GLY A CA 1
ATOM 1655 C C . GLY A 1 206 ? 12.971 -43.478 -2.788 1.00 83.25 206 GLY A C 1
ATOM 1656 O O . GLY A 1 206 ? 12.170 -42.702 -2.278 1.00 83.25 206 GLY A O 1
ATOM 1657 N N . SER A 1 207 ? 13.930 -44.064 -2.063 1.00 85.38 207 SER A N 1
ATOM 1658 C CA . SER A 1 207 ? 14.072 -43.844 -0.613 1.00 85.38 207 SER A CA 1
ATOM 1659 C C . SER A 1 207 ? 14.405 -42.386 -0.265 1.00 85.38 207 SER A C 1
ATOM 1661 O O . SER A 1 207 ? 13.857 -41.841 0.695 1.00 85.38 207 SER A O 1
ATOM 1663 N N . SER A 1 208 ? 15.252 -41.728 -1.064 1.00 88.38 208 SER A N 1
ATOM 1664 C CA . SER A 1 208 ? 15.560 -40.305 -0.898 1.00 88.38 208 SER A CA 1
ATOM 1665 C C . SER A 1 208 ? 14.334 -39.428 -1.151 1.00 88.38 208 SER A C 1
ATOM 1667 O O . SER A 1 208 ? 14.083 -38.512 -0.376 1.00 88.38 208 SER A O 1
ATOM 1669 N N . ILE A 1 209 ? 13.549 -39.727 -2.191 1.00 92.06 209 ILE A N 1
ATOM 1670 C CA . ILE A 1 209 ? 12.310 -39.004 -2.513 1.00 92.06 209 ILE A CA 1
ATOM 1671 C C . ILE A 1 209 ? 11.295 -39.153 -1.377 1.00 92.06 209 ILE A C 1
ATOM 1673 O O . ILE A 1 209 ? 10.756 -38.151 -0.918 1.00 92.06 209 ILE A O 1
ATOM 1677 N N . VAL A 1 210 ? 11.083 -40.370 -0.864 1.00 93.50 210 VAL A N 1
ATOM 1678 C CA . VAL A 1 210 ? 10.168 -40.622 0.265 1.00 93.50 210 VAL A CA 1
ATOM 1679 C C . VAL A 1 210 ? 10.620 -39.876 1.521 1.00 93.50 210 VAL A C 1
ATOM 1681 O O . VAL A 1 210 ? 9.793 -39.299 2.228 1.00 93.50 210 VAL A O 1
ATOM 1684 N N . ARG A 1 211 ? 11.932 -39.828 1.791 1.00 93.12 211 ARG A N 1
ATOM 1685 C CA . ARG A 1 211 ? 12.478 -39.058 2.917 1.00 93.12 211 ARG A CA 1
ATOM 1686 C C . ARG A 1 211 ? 12.232 -37.559 2.741 1.00 93.12 211 ARG A C 1
ATOM 1688 O O . ARG A 1 211 ? 11.753 -36.928 3.678 1.00 93.12 211 ARG A O 1
ATOM 1695 N N . SER A 1 212 ? 12.504 -37.008 1.557 1.00 93.81 212 SER A N 1
ATOM 1696 C CA . SER A 1 212 ? 12.254 -35.595 1.249 1.00 93.81 212 SER A CA 1
ATOM 1697 C C . SER A 1 212 ? 10.767 -35.250 1.341 1.00 93.81 212 SER A C 1
ATOM 1699 O O . SER A 1 212 ? 10.414 -34.259 1.971 1.00 93.81 212 SER A O 1
ATOM 1701 N N . ALA A 1 213 ? 9.891 -36.103 0.804 1.00 93.25 213 ALA A N 1
ATOM 1702 C CA . ALA A 1 213 ? 8.442 -35.952 0.910 1.00 93.25 213 ALA A CA 1
ATOM 1703 C C . ALA A 1 213 ? 7.971 -35.985 2.373 1.00 93.25 213 ALA A C 1
ATOM 1705 O O . ALA A 1 213 ? 7.164 -35.156 2.777 1.00 93.25 213 ALA A O 1
ATOM 1706 N N . SER A 1 214 ? 8.531 -36.884 3.190 1.00 96.06 214 SER A N 1
ATOM 1707 C CA . SER A 1 214 ? 8.210 -36.972 4.621 1.00 96.06 214 SER A CA 1
ATOM 1708 C C . SER A 1 214 ? 8.644 -35.725 5.397 1.00 96.06 214 SER A C 1
ATOM 1710 O O . SER A 1 214 ? 7.929 -35.282 6.291 1.00 96.06 214 SER A O 1
ATOM 1712 N N . VAL A 1 215 ? 9.811 -35.156 5.076 1.00 96.25 215 VAL A N 1
ATOM 1713 C CA . VAL A 1 215 ? 10.287 -33.909 5.698 1.00 96.25 215 VAL A CA 1
ATOM 1714 C C . VAL A 1 215 ? 9.386 -32.745 5.298 1.00 96.25 215 VAL A C 1
ATOM 1716 O O . VAL A 1 215 ? 8.911 -32.031 6.174 1.00 96.25 215 VAL A O 1
ATOM 1719 N N . LEU A 1 216 ? 9.079 -32.607 4.004 1.00 95.69 216 LEU A N 1
ATOM 1720 C CA . LEU A 1 216 ? 8.176 -31.565 3.512 1.00 95.69 216 LEU A CA 1
ATOM 1721 C C . LEU A 1 216 ? 6.787 -31.665 4.153 1.00 95.69 216 LEU A C 1
ATOM 1723 O O . LEU A 1 216 ? 6.256 -30.649 4.588 1.00 95.69 216 LEU A O 1
ATOM 1727 N N . ALA A 1 217 ? 6.230 -32.875 4.269 1.00 95.75 217 ALA A N 1
ATOM 1728 C CA . ALA A 1 217 ? 4.934 -33.100 4.905 1.00 95.75 217 ALA A CA 1
ATOM 1729 C C . ALA A 1 217 ? 4.934 -32.673 6.381 1.00 95.75 217 ALA A C 1
ATOM 1731 O O . ALA A 1 217 ? 4.023 -31.972 6.815 1.00 95.75 217 ALA A O 1
ATOM 1732 N N . LYS A 1 218 ? 5.977 -33.027 7.144 1.00 95.12 218 LYS A N 1
ATOM 1733 C CA . LYS A 1 218 ? 6.118 -32.590 8.543 1.00 95.12 218 LYS A CA 1
ATOM 1734 C C . LYS A 1 218 ? 6.222 -31.073 8.659 1.00 95.12 218 LYS A C 1
ATOM 1736 O O . LYS A 1 218 ? 5.506 -30.476 9.453 1.00 95.12 218 LYS A O 1
ATOM 1741 N N . THR A 1 219 ? 7.059 -30.444 7.835 1.00 95.50 219 THR A N 1
ATOM 1742 C CA . THR A 1 219 ? 7.210 -28.983 7.837 1.00 95.50 219 THR A CA 1
ATOM 1743 C C . THR A 1 219 ? 5.907 -28.277 7.462 1.00 95.50 219 THR A C 1
ATOM 1745 O O . THR A 1 219 ? 5.599 -27.228 8.026 1.00 95.50 219 THR A O 1
ATOM 1748 N N . LEU A 1 220 ? 5.127 -28.843 6.537 1.00 94.50 220 LEU A N 1
ATOM 1749 C CA . LEU A 1 220 ? 3.833 -28.295 6.137 1.00 94.50 220 LEU A CA 1
ATOM 1750 C C . LEU A 1 220 ? 2.823 -28.361 7.291 1.00 94.50 220 LEU A C 1
ATOM 1752 O O . LEU A 1 220 ? 2.219 -27.339 7.606 1.00 94.50 220 LEU A O 1
ATOM 1756 N N . LEU A 1 221 ? 2.728 -29.502 7.980 1.00 95.00 221 LEU A N 1
ATOM 1757 C CA . LEU A 1 221 ? 1.870 -29.663 9.161 1.00 95.00 221 LEU A CA 1
ATOM 1758 C C . LEU A 1 221 ? 2.258 -28.706 10.299 1.00 95.00 221 LEU A C 1
ATOM 1760 O O . LEU A 1 221 ? 1.397 -28.038 10.865 1.00 95.00 221 LEU A O 1
ATOM 1764 N N . GLU A 1 222 ? 3.553 -28.567 10.599 1.00 93.31 222 GLU A N 1
ATOM 1765 C CA . GLU A 1 222 ? 4.038 -27.612 11.612 1.00 93.31 222 GLU A CA 1
ATOM 1766 C C . GLU A 1 222 ? 3.710 -26.156 11.235 1.00 93.31 222 GLU A C 1
ATOM 1768 O O . GLU A 1 222 ? 3.400 -25.315 12.088 1.00 93.31 222 GLU A O 1
ATOM 1773 N N . CYS A 1 223 ? 3.764 -25.832 9.941 1.00 89.44 223 CYS A N 1
ATOM 1774 C CA . CYS A 1 223 ? 3.386 -24.513 9.442 1.00 89.44 223 CYS A CA 1
ATOM 1775 C C . CYS A 1 223 ? 1.880 -24.257 9.575 1.00 89.44 223 CYS A C 1
ATOM 1777 O O . CYS A 1 223 ? 1.489 -23.143 9.947 1.00 89.44 223 CYS A O 1
ATOM 1779 N N . GLU A 1 224 ? 1.051 -25.263 9.294 1.00 88.12 224 GLU A N 1
ATOM 1780 C CA . GLU A 1 224 ? -0.400 -25.212 9.489 1.00 88.12 224 GLU A CA 1
ATOM 1781 C C . GLU A 1 224 ? -0.753 -25.028 10.965 1.00 88.12 224 GLU A C 1
ATOM 1783 O O . GLU A 1 224 ? -1.459 -24.075 11.294 1.00 88.12 224 GLU A O 1
ATOM 1788 N N . GLU A 1 225 ? -0.173 -25.824 11.866 1.00 92.94 225 GLU A N 1
ATOM 1789 C CA . GLU A 1 225 ? -0.384 -25.707 13.314 1.00 92.94 225 GLU A CA 1
ATOM 1790 C C . GLU A 1 225 ? -0.007 -24.307 13.825 1.00 92.94 225 GLU A C 1
ATOM 1792 O O . GLU A 1 225 ? -0.744 -23.667 14.580 1.00 92.94 225 GLU A O 1
ATOM 1797 N N . LYS A 1 226 ? 1.123 -23.759 13.364 1.00 89.88 226 LYS A N 1
ATOM 1798 C CA . LYS A 1 226 ? 1.556 -22.413 13.761 1.00 89.88 226 LYS A CA 1
ATOM 1799 C C . LYS A 1 226 ? 0.679 -21.309 13.172 1.00 89.88 226 LYS A C 1
ATOM 1801 O O . LYS A 1 226 ? 0.530 -20.244 13.781 1.00 89.88 226 LYS A O 1
ATOM 1806 N N . LYS A 1 227 ? 0.135 -21.499 11.969 1.00 86.94 227 LYS A N 1
ATOM 1807 C CA . LYS A 1 227 ? -0.851 -20.580 11.381 1.00 86.94 227 LYS A CA 1
ATOM 1808 C C . LYS A 1 227 ? -2.142 -20.610 12.195 1.00 86.94 227 LYS A C 1
ATOM 1810 O O . LYS A 1 227 ? -2.618 -19.539 12.563 1.00 86.94 227 LYS A O 1
ATOM 1815 N N . GLU A 1 228 ? -2.623 -21.798 12.530 1.00 92.75 228 GLU A N 1
ATOM 1816 C CA . GLU A 1 228 ? -3.827 -22.002 13.329 1.00 92.75 228 GLU A CA 1
ATOM 1817 C C . GLU A 1 228 ? -3.678 -21.383 14.722 1.00 92.75 228 GLU A C 1
ATOM 1819 O O . GLU A 1 228 ? -4.490 -20.563 15.138 1.00 92.75 228 GLU A O 1
ATOM 1824 N N . LYS A 1 229 ? -2.547 -21.611 15.393 1.00 9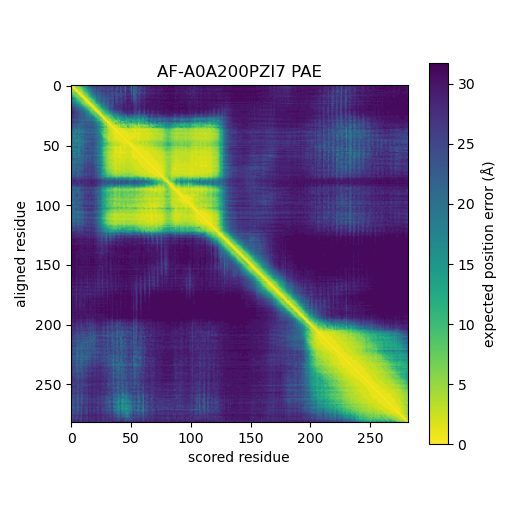4.25 229 LYS A N 1
ATOM 1825 C CA . LYS A 1 229 ? -2.261 -20.984 16.690 1.00 94.25 229 LYS A CA 1
ATOM 1826 C C . LYS A 1 229 ? -2.248 -19.456 16.621 1.00 94.25 229 LYS A C 1
ATOM 1828 O O . LYS A 1 229 ? -2.701 -18.785 17.546 1.00 94.25 229 LYS A O 1
ATOM 1833 N N . ARG A 1 230 ? -1.724 -18.863 15.542 1.00 92.19 230 ARG A N 1
ATOM 1834 C CA . ARG A 1 230 ? -1.777 -17.399 15.344 1.00 92.19 230 ARG A CA 1
ATOM 1835 C C . ARG A 1 230 ? -3.204 -16.908 15.134 1.00 92.19 230 ARG A C 1
ATOM 1837 O O . ARG A 1 230 ? -3.544 -15.850 15.652 1.00 92.19 230 ARG A O 1
ATOM 1844 N N . HIS A 1 231 ? -4.011 -17.666 14.401 1.00 95.69 231 HIS A N 1
ATOM 1845 C CA . HIS A 1 231 ? -5.416 -17.352 14.187 1.00 95.69 231 HIS A CA 1
ATOM 1846 C C . HIS A 1 231 ? -6.203 -17.395 15.502 1.00 95.69 231 HIS A C 1
ATOM 1848 O O . HIS A 1 23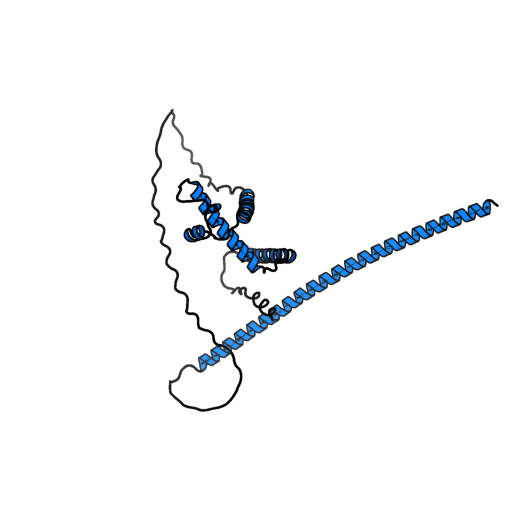1 ? -6.870 -16.422 15.840 1.00 95.69 231 HIS A O 1
ATOM 1854 N N . GLN A 1 232 ? -6.013 -18.445 16.300 1.00 94.19 232 GLN A N 1
ATOM 1855 C CA . GLN A 1 232 ? -6.626 -18.574 17.621 1.00 94.19 232 GLN A CA 1
ATOM 1856 C C . GLN A 1 232 ? -6.238 -17.427 18.560 1.00 94.19 232 GLN A C 1
ATOM 1858 O O . GLN A 1 232 ? -7.102 -16.852 19.211 1.00 94.19 232 GLN A O 1
ATOM 1863 N N . ASN A 1 233 ? -4.957 -17.040 18.598 1.00 94.19 233 ASN A N 1
ATOM 1864 C CA . ASN A 1 233 ? -4.517 -15.897 19.407 1.00 94.19 233 ASN A CA 1
ATOM 1865 C C . ASN A 1 233 ? -5.183 -14.581 18.977 1.00 94.19 233 ASN A C 1
ATOM 1867 O O . ASN A 1 233 ? -5.472 -13.743 19.826 1.00 94.19 233 ASN A O 1
ATOM 1871 N N . LEU A 1 234 ? -5.409 -14.388 17.673 1.00 93.62 234 LEU A N 1
ATOM 1872 C CA . LEU A 1 234 ? -6.096 -13.204 17.164 1.00 93.62 234 LEU A CA 1
ATOM 1873 C C . LEU A 1 234 ? -7.563 -13.189 17.606 1.00 93.62 234 LEU A C 1
ATOM 1875 O O . LEU A 1 234 ? -8.008 -12.182 18.145 1.00 93.62 234 LEU A O 1
ATOM 1879 N N . ILE A 1 235 ? -8.267 -14.314 17.449 1.00 94.88 235 ILE A N 1
ATOM 1880 C CA . ILE A 1 235 ? -9.666 -14.453 17.877 1.00 94.88 235 ILE A CA 1
ATOM 1881 C C . ILE A 1 235 ? -9.793 -14.190 19.381 1.00 94.88 235 ILE A C 1
ATOM 1883 O O . ILE A 1 235 ? -10.623 -13.390 19.792 1.00 94.88 235 ILE A O 1
ATOM 1887 N N . GLN A 1 236 ? -8.922 -14.784 20.202 1.00 96.75 236 GLN A N 1
ATOM 1888 C CA . GLN A 1 236 ? -8.939 -14.566 21.653 1.00 96.75 236 GLN A CA 1
ATOM 1889 C C . GLN A 1 236 ? -8.676 -13.104 22.035 1.00 96.75 236 GLN A C 1
ATOM 1891 O O . GLN A 1 236 ? -9.203 -12.615 23.034 1.00 96.75 236 GLN A O 1
ATOM 1896 N N . LEU A 1 237 ? -7.836 -12.394 21.276 1.00 96.56 237 LEU A N 1
ATOM 1897 C CA . LEU A 1 237 ? -7.581 -10.977 21.521 1.00 96.56 237 LEU A CA 1
ATOM 1898 C C . LEU A 1 237 ? -8.800 -10.118 21.155 1.00 96.56 237 LEU A C 1
ATOM 1900 O O . LEU A 1 237 ? -9.106 -9.166 21.872 1.00 96.56 237 LEU A O 1
ATOM 1904 N N . GLU A 1 238 ? -9.488 -10.450 20.062 1.00 94.69 238 GLU A N 1
ATOM 1905 C CA . GLU A 1 238 ? -10.731 -9.788 19.653 1.00 94.69 238 GLU A CA 1
ATOM 1906 C C . GLU A 1 238 ? -11.861 -10.037 20.653 1.00 94.69 238 GLU A C 1
ATOM 1908 O O . GLU A 1 238 ? -12.534 -9.086 21.047 1.00 94.69 238 GLU A O 1
ATOM 1913 N N . GLU A 1 239 ? -12.009 -11.271 21.130 1.00 95.81 239 GLU A N 1
ATOM 1914 C CA . GLU A 1 239 ? -12.987 -11.647 22.153 1.00 95.81 239 GLU A CA 1
ATOM 1915 C C . GLU A 1 239 ? -12.758 -10.867 23.453 1.00 95.81 239 GLU A C 1
ATOM 1917 O O . GLU A 1 239 ? -13.661 -10.190 23.941 1.00 95.81 239 GLU A O 1
ATOM 1922 N N . LYS A 1 240 ? -11.516 -10.838 23.956 1.00 96.44 240 LYS A N 1
ATOM 1923 C CA . LYS A 1 240 ? -11.165 -10.045 25.148 1.00 96.44 240 LYS A CA 1
ATOM 1924 C C . LYS A 1 240 ? -11.400 -8.553 24.955 1.00 96.44 240 LYS A C 1
ATOM 1926 O O . LYS A 1 240 ? -11.796 -7.855 25.885 1.00 96.44 240 LYS A O 1
ATOM 1931 N N . ARG A 1 241 ? -11.119 -8.031 23.758 1.00 96.69 241 ARG A N 1
ATOM 1932 C CA . ARG A 1 241 ? -11.393 -6.625 23.445 1.00 96.69 241 ARG A CA 1
ATOM 1933 C C . ARG A 1 241 ? -12.895 -6.343 23.511 1.00 96.69 241 ARG A C 1
ATOM 1935 O O . ARG A 1 241 ? -13.271 -5.296 24.035 1.00 96.69 241 ARG A O 1
ATOM 1942 N N . LEU A 1 242 ? -13.716 -7.247 22.982 1.00 96.94 242 LEU A N 1
ATOM 1943 C CA . LEU A 1 242 ? -15.169 -7.122 22.986 1.00 96.94 242 LEU A CA 1
ATOM 1944 C C . LEU A 1 242 ? -15.730 -7.186 24.412 1.00 96.94 242 LEU A C 1
ATOM 1946 O O . LEU A 1 242 ? -16.534 -6.336 24.772 1.00 96.94 242 LEU A O 1
ATOM 1950 N N . GLU A 1 243 ? -15.224 -8.087 25.254 1.00 97.75 243 GLU A N 1
ATOM 1951 C CA . GLU A 1 243 ? -15.598 -8.181 26.675 1.00 97.75 243 GLU A CA 1
ATOM 1952 C C . GLU A 1 243 ? -15.288 -6.882 27.448 1.00 97.75 243 GLU A C 1
ATOM 1954 O O . GLU A 1 243 ? -16.108 -6.373 28.218 1.00 97.75 243 GLU A O 1
ATOM 1959 N N . ILE A 1 244 ? -14.116 -6.279 27.216 1.00 96.75 244 ILE A N 1
ATOM 1960 C CA . ILE A 1 244 ? -13.751 -4.991 27.833 1.00 96.75 244 ILE A CA 1
ATOM 1961 C C . ILE A 1 244 ? -14.677 -3.863 27.351 1.00 96.75 244 ILE A C 1
ATOM 1963 O O . ILE A 1 244 ? -15.039 -2.971 28.123 1.00 96.75 244 ILE A O 1
ATOM 1967 N N . GLU A 1 245 ? -15.051 -3.866 26.073 1.00 94.94 245 GLU A N 1
ATOM 1968 C CA . GLU A 1 245 ? -15.979 -2.877 25.525 1.00 94.94 245 GLU A CA 1
ATOM 1969 C C . GLU A 1 245 ? -17.389 -3.047 26.108 1.00 94.94 245 GLU A C 1
ATOM 1971 O O . GLU A 1 245 ? -17.976 -2.065 26.567 1.00 94.94 245 GLU A O 1
ATOM 1976 N N . GLU A 1 246 ? -17.890 -4.280 26.181 1.00 95.06 246 GLU A N 1
ATOM 1977 C CA . GLU A 1 246 ? -19.191 -4.613 26.762 1.00 95.06 246 GLU A CA 1
ATOM 1978 C C . GLU A 1 246 ? -19.268 -4.188 28.233 1.00 95.06 246 GLU A C 1
ATOM 1980 O O . GLU A 1 246 ? -20.142 -3.403 28.610 1.00 95.06 246 GLU A O 1
ATOM 1985 N N . THR A 1 247 ? -18.303 -4.608 29.054 1.00 96.88 247 THR A N 1
ATOM 1986 C CA . THR A 1 247 ? -18.256 -4.242 30.481 1.00 96.88 247 THR A CA 1
ATOM 1987 C C . THR A 1 247 ? -18.194 -2.729 30.685 1.00 96.88 247 THR A C 1
ATOM 1989 O O . THR A 1 247 ? -18.889 -2.187 31.549 1.00 96.88 247 THR A O 1
ATOM 1992 N N . ARG A 1 248 ? -17.435 -2.008 29.850 1.00 96.25 248 ARG A N 1
ATOM 1993 C CA . ARG A 1 248 ? -17.410 -0.538 29.863 1.00 96.25 248 ARG A CA 1
ATOM 1994 C C . ARG A 1 248 ? -18.787 0.055 29.555 1.00 96.25 248 ARG A C 1
ATOM 1996 O O . ARG A 1 248 ? -19.182 1.030 30.202 1.00 96.25 248 ARG A O 1
ATOM 2003 N N . THR A 1 249 ? -19.504 -0.483 28.569 1.00 95.31 249 THR A N 1
ATOM 2004 C CA . THR A 1 249 ? -20.857 -0.008 28.239 1.00 95.31 249 THR A CA 1
ATOM 2005 C C . THR A 1 249 ? -21.868 -0.321 29.340 1.00 95.31 249 THR A C 1
ATOM 2007 O O . THR A 1 249 ? -22.704 0.532 29.642 1.00 95.31 249 THR A O 1
ATOM 2010 N N . GLU A 1 250 ? -21.747 -1.470 30.004 1.00 97.38 250 GLU A N 1
ATOM 2011 C CA . GLU A 1 250 ? -22.638 -1.858 31.100 1.00 97.38 250 GLU A CA 1
ATOM 2012 C C . GLU A 1 250 ? -22.427 -0.973 32.337 1.00 97.38 250 GLU A C 1
ATOM 2014 O O . GLU A 1 250 ? -23.396 -0.473 32.909 1.00 97.38 250 GLU A O 1
ATOM 2019 N N . VAL A 1 251 ? -21.177 -0.660 32.701 1.00 96.25 251 VAL A N 1
ATOM 2020 C CA . VAL A 1 251 ? -20.885 0.311 33.776 1.00 96.25 251 VAL A CA 1
ATOM 2021 C C . VAL A 1 251 ? -21.467 1.686 33.445 1.00 96.25 251 VAL A C 1
ATOM 2023 O O . VAL A 1 251 ? -22.067 2.333 34.304 1.00 96.25 251 VAL A O 1
ATOM 2026 N N . ASN A 1 252 ? -21.338 2.131 32.193 1.00 96.81 252 ASN A N 1
ATOM 2027 C CA . ASN A 1 252 ? -21.921 3.396 31.754 1.00 96.81 252 ASN A CA 1
ATOM 2028 C C . ASN A 1 252 ? -23.453 3.389 31.911 1.00 96.81 252 ASN A C 1
ATOM 2030 O O . ASN A 1 252 ? -24.035 4.319 32.470 1.00 96.81 252 ASN A O 1
ATOM 2034 N N . LYS A 1 253 ? -24.108 2.298 31.500 1.00 97.38 253 LYS A N 1
ATOM 2035 C CA . LYS A 1 253 ? -25.554 2.101 31.657 1.00 97.38 253 LYS A CA 1
ATOM 2036 C C . LYS A 1 253 ? -25.987 2.109 33.126 1.00 97.38 253 LYS A C 1
ATOM 2038 O O . LYS A 1 253 ? -26.983 2.755 33.449 1.00 97.38 253 LYS A O 1
ATOM 2043 N N . GLN A 1 254 ? -25.242 1.457 34.018 1.00 97.00 254 GLN A N 1
ATOM 2044 C CA . GLN A 1 254 ? -25.505 1.503 35.462 1.00 97.00 254 GLN A CA 1
ATOM 2045 C C . GLN A 1 254 ? -25.339 2.919 36.027 1.00 97.00 254 GLN A C 1
ATOM 2047 O O . GLN A 1 254 ? -26.168 3.359 36.823 1.00 97.00 254 GLN A O 1
ATOM 2052 N N . GLY A 1 255 ? -24.330 3.666 35.567 1.00 97.12 255 GLY A N 1
ATOM 2053 C CA . GLY A 1 255 ? -24.151 5.079 35.910 1.00 97.12 255 GLY A CA 1
ATOM 2054 C C . GLY A 1 255 ? -25.359 5.935 35.513 1.00 97.12 255 GLY A C 1
ATOM 2055 O O . GLY A 1 255 ? -25.880 6.693 36.334 1.00 97.12 255 GLY A O 1
ATOM 2056 N N . PHE A 1 256 ? -25.868 5.757 34.290 1.00 98.06 256 PHE A N 1
ATOM 2057 C CA . PHE A 1 256 ? -27.096 6.421 33.838 1.00 98.06 256 PHE A CA 1
ATOM 2058 C C . PHE A 1 256 ? -28.327 6.003 34.651 1.00 98.06 256 PHE A C 1
ATOM 2060 O O . PHE A 1 256 ? -29.117 6.863 35.038 1.00 98.06 256 PHE A O 1
ATOM 2067 N N . ALA A 1 257 ? -28.486 4.713 34.955 1.00 97.81 257 ALA A N 1
ATOM 2068 C CA . ALA A 1 257 ? -29.589 4.229 35.784 1.00 97.81 257 ALA A CA 1
ATOM 2069 C C . ALA A 1 257 ? -29.554 4.839 37.198 1.00 97.81 257 ALA A C 1
ATOM 2071 O O . ALA A 1 257 ? -30.589 5.270 37.711 1.00 97.81 257 ALA A O 1
ATOM 2072 N N . GLY A 1 258 ? -28.364 4.948 37.796 1.00 97.94 258 GLY A N 1
ATOM 2073 C CA . GLY A 1 258 ? -28.160 5.617 39.081 1.00 97.94 258 GLY A CA 1
ATOM 2074 C C . GLY A 1 258 ? -28.530 7.102 39.039 1.00 97.94 258 GLY A C 1
ATOM 2075 O O . GLY A 1 258 ? -29.208 7.594 39.943 1.00 97.94 258 GLY A O 1
ATOM 2076 N N . LEU A 1 259 ? -28.163 7.806 37.962 1.00 98.25 259 LEU A N 1
ATOM 2077 C CA . LEU A 1 259 ? -28.550 9.205 37.761 1.00 98.25 259 LEU A CA 1
ATOM 2078 C C . LEU A 1 259 ? -30.074 9.364 37.654 1.00 98.25 259 LEU A C 1
ATOM 2080 O O . LEU A 1 259 ? -30.644 10.235 38.310 1.00 98.25 259 LEU A O 1
ATOM 2084 N N . ILE A 1 260 ? -30.742 8.505 36.880 1.00 98.25 260 ILE A N 1
ATOM 2085 C CA . ILE A 1 260 ? -32.208 8.515 36.745 1.00 98.25 260 ILE A CA 1
ATOM 2086 C C . ILE A 1 260 ? -32.876 8.291 38.109 1.00 98.25 260 ILE A C 1
ATOM 2088 O O . ILE A 1 260 ? -33.804 9.018 38.467 1.00 98.25 260 ILE A O 1
ATOM 2092 N N . ALA A 1 261 ? -32.386 7.335 38.903 1.00 98.12 261 ALA A N 1
ATOM 2093 C CA . ALA A 1 261 ? -32.912 7.075 40.242 1.00 98.12 261 ALA A CA 1
ATOM 2094 C C . ALA A 1 261 ? -32.757 8.289 41.176 1.00 98.12 261 ALA A C 1
ATOM 2096 O O . ALA A 1 261 ? -33.702 8.651 41.879 1.00 98.12 261 ALA A O 1
ATOM 2097 N N . ALA A 1 262 ? -31.602 8.961 41.152 1.00 98.38 262 ALA A N 1
ATOM 2098 C CA . ALA A 1 262 ? -31.369 10.165 41.949 1.00 98.38 262 ALA A CA 1
ATOM 2099 C C . ALA A 1 262 ? -32.312 11.316 41.558 1.00 98.38 262 ALA A C 1
ATOM 2101 O O . ALA A 1 262 ? -32.881 11.969 42.434 1.00 98.38 262 ALA A O 1
ATOM 2102 N N . VAL A 1 263 ? -32.529 11.529 40.255 1.00 98.44 263 VAL A N 1
ATOM 2103 C CA . VAL A 1 263 ? -33.473 12.539 39.746 1.00 98.44 263 VAL A CA 1
ATOM 2104 C C . VAL A 1 263 ? -34.907 12.221 40.174 1.00 98.44 263 VAL A C 1
ATOM 2106 O O . VAL A 1 263 ? -35.619 13.117 40.631 1.00 98.44 263 VAL A O 1
ATOM 2109 N N . ASN A 1 264 ? -35.323 10.955 40.097 1.00 97.81 264 ASN A N 1
ATOM 2110 C CA . ASN A 1 264 ? -36.652 10.531 40.544 1.00 97.81 264 ASN A CA 1
ATOM 2111 C C . ASN A 1 264 ? -36.845 10.744 42.051 1.00 97.81 264 ASN A C 1
ATOM 2113 O O . ASN A 1 264 ? -37.874 11.276 42.466 1.00 97.81 264 ASN A O 1
ATOM 2117 N N . ASN A 1 265 ? -35.842 10.406 42.867 1.00 97.88 265 ASN A N 1
ATOM 2118 C CA . ASN A 1 265 ? -35.882 10.640 44.311 1.00 97.88 265 ASN A CA 1
ATOM 2119 C C . ASN A 1 265 ? -35.960 12.135 44.646 1.00 97.88 265 ASN A C 1
ATOM 2121 O O . ASN A 1 265 ? -36.738 12.528 45.515 1.00 97.88 265 ASN A O 1
ATOM 2125 N N . LEU A 1 266 ? -35.202 12.978 43.935 1.00 98.06 266 LEU A N 1
ATOM 2126 C CA . LEU A 1 266 ? -35.268 14.431 44.097 1.00 98.06 266 LEU A CA 1
ATOM 2127 C C . LEU A 1 266 ? -36.653 14.970 43.722 1.00 98.06 266 LEU A C 1
ATOM 2129 O O . LEU A 1 266 ? -37.225 15.757 44.473 1.00 98.06 266 LEU A O 1
ATOM 2133 N N . SER A 1 267 ? -37.214 14.524 42.596 1.00 97.88 267 SER A N 1
ATOM 2134 C CA . SER A 1 267 ? -38.565 14.906 42.172 1.00 97.88 267 SER A CA 1
ATOM 2135 C C . SER A 1 267 ? -39.611 14.509 43.215 1.00 97.88 267 SER A C 1
ATOM 2137 O O . SER A 1 267 ? -40.428 15.340 43.610 1.00 97.88 267 SER A O 1
ATOM 2139 N N . GLY A 1 268 ? -39.537 13.278 43.732 1.00 97.12 268 GLY A N 1
ATOM 2140 C CA . GLY A 1 268 ? -40.417 12.795 44.795 1.00 97.12 268 GLY A CA 1
ATOM 2141 C C . GLY A 1 268 ? -40.292 13.607 46.087 1.00 97.12 268 GLY A C 1
ATOM 2142 O O . GLY A 1 268 ? -41.305 13.985 46.671 1.00 97.12 268 GLY A O 1
ATOM 2143 N N . ALA A 1 269 ? -39.069 13.951 46.503 1.00 97.38 269 ALA A N 1
ATOM 2144 C CA . ALA A 1 269 ? -38.832 14.787 47.680 1.00 97.38 269 ALA A CA 1
ATOM 2145 C C . ALA A 1 269 ? -39.395 16.209 47.508 1.00 97.38 269 ALA A C 1
ATOM 2147 O O . ALA A 1 269 ? -40.004 16.745 48.435 1.00 97.38 269 ALA A O 1
ATOM 2148 N N . ILE A 1 270 ? -39.241 16.804 46.319 1.00 96.38 270 ILE A N 1
ATOM 2149 C CA . ILE A 1 270 ? -39.822 18.115 45.996 1.00 96.38 270 ILE A CA 1
ATOM 2150 C C . ILE A 1 270 ? -41.351 18.043 46.038 1.00 96.38 270 ILE A C 1
ATOM 2152 O O . ILE A 1 270 ? -41.974 18.886 46.680 1.00 96.38 270 ILE A O 1
ATOM 2156 N N . GLN A 1 271 ? -41.960 17.034 45.406 1.00 95.62 271 GLN A N 1
ATOM 2157 C CA . GLN A 1 271 ? -43.414 16.849 45.426 1.00 95.62 271 GLN A CA 1
ATOM 2158 C C . GLN A 1 271 ? -43.937 16.674 46.856 1.00 95.62 271 GLN A C 1
ATOM 2160 O O . GLN A 1 271 ? -44.877 17.363 47.244 1.00 95.62 271 GLN A O 1
ATOM 2165 N N . ALA A 1 272 ? -43.284 15.839 47.671 1.00 95.75 272 ALA A N 1
ATOM 2166 C CA . ALA A 1 272 ? -43.644 15.651 49.075 1.00 95.75 272 ALA A CA 1
ATOM 2167 C C . ALA A 1 272 ? -43.562 16.962 49.875 1.00 95.75 272 ALA A C 1
ATOM 2169 O O . ALA A 1 272 ? -44.454 17.262 50.668 1.00 95.75 272 ALA A O 1
ATOM 2170 N N . LEU A 1 273 ? -42.526 17.773 49.642 1.00 95.50 273 LEU A N 1
ATOM 2171 C CA . LEU A 1 273 ? -42.346 19.061 50.313 1.00 95.50 273 LEU A CA 1
ATOM 2172 C C . LEU A 1 273 ? -43.420 20.079 49.904 1.00 95.50 273 LEU A C 1
ATOM 2174 O O . LEU A 1 273 ? -43.947 20.788 50.761 1.00 95.50 273 LEU A O 1
ATOM 2178 N N . VAL A 1 274 ? -43.784 20.120 48.620 1.00 94.00 274 VAL A N 1
ATOM 2179 C CA . VAL A 1 274 ? -44.874 20.964 48.106 1.00 94.00 274 VAL A CA 1
ATOM 2180 C C . VAL A 1 274 ? -46.220 20.533 48.691 1.00 94.00 274 VAL A C 1
ATOM 2182 O O . VAL A 1 274 ? -46.941 21.379 49.218 1.00 94.00 274 VAL A O 1
ATOM 2185 N N . SER A 1 275 ? -46.538 19.234 48.686 1.00 93.19 275 SER A N 1
ATOM 2186 C CA . SER A 1 275 ? -47.776 18.709 49.279 1.00 93.19 275 SER A CA 1
ATOM 2187 C C . SER A 1 275 ? -47.878 19.012 50.775 1.00 93.19 275 SER A C 1
ATOM 2189 O O . SER A 1 275 ? -48.930 19.441 51.244 1.00 93.19 275 SER A O 1
ATOM 2191 N N . ASN A 1 276 ? -46.783 18.862 51.526 1.00 92.12 276 ASN A N 1
ATOM 2192 C CA . ASN A 1 276 ? -46.769 19.160 52.960 1.00 92.12 276 ASN A CA 1
ATOM 2193 C C . ASN A 1 276 ? -46.985 20.662 53.236 1.00 92.12 276 ASN A C 1
ATOM 2195 O O . ASN A 1 276 ? -47.664 21.044 54.185 1.00 92.12 276 ASN A O 1
ATOM 2199 N N . ARG A 1 277 ? -46.456 21.532 52.365 1.00 89.44 277 ARG A N 1
ATOM 2200 C CA . ARG A 1 277 ? -46.677 22.984 52.444 1.00 89.44 277 ARG A CA 1
ATOM 2201 C C . ARG A 1 277 ? -48.123 23.369 52.123 1.00 89.44 277 ARG A C 1
ATOM 2203 O O . ARG A 1 277 ? -48.641 24.283 52.753 1.00 89.44 277 ARG A O 1
ATOM 2210 N N . GLN A 1 278 ? -48.757 22.678 51.176 1.00 87.50 278 GLN A N 1
ATOM 2211 C CA . GLN A 1 278 ? -50.157 22.898 50.806 1.00 87.50 278 GLN A CA 1
ATOM 2212 C C . GLN A 1 278 ? -51.111 22.483 51.938 1.00 87.50 278 GLN A C 1
ATOM 2214 O O . GLN A 1 278 ? -52.034 23.228 52.246 1.00 87.50 278 GLN A O 1
ATOM 2219 N N . ASN A 1 279 ? -50.842 21.349 52.598 1.00 81.69 279 ASN A N 1
ATOM 2220 C CA . ASN A 1 279 ? -51.636 20.855 53.731 1.00 81.69 279 ASN A CA 1
ATOM 2221 C C . ASN A 1 279 ? -51.535 21.749 54.979 1.00 81.69 279 ASN A C 1
ATOM 2223 O O . ASN A 1 279 ? -52.479 21.819 55.752 1.00 81.69 279 ASN A O 1
ATOM 2227 N N . ASN A 1 280 ? -50.405 22.434 55.179 1.00 76.81 280 ASN A N 1
ATOM 2228 C CA . ASN A 1 280 ? -50.214 23.360 56.303 1.00 76.81 280 ASN A CA 1
ATOM 2229 C C . ASN A 1 280 ? -50.784 24.770 56.047 1.00 76.81 280 ASN A C 1
ATOM 2231 O O . ASN A 1 280 ? -50.741 25.610 56.944 1.00 76.81 280 ASN A O 1
ATOM 2235 N N . ALA A 1 281 ? -51.239 25.064 54.824 1.00 67.06 281 ALA A N 1
ATOM 2236 C CA . ALA A 1 281 ? -51.774 26.370 54.428 1.00 67.06 281 ALA A CA 1
ATOM 2237 C C . ALA A 1 281 ? -53.317 26.427 54.405 1.00 67.06 281 ALA A C 1
ATOM 2239 O O . ALA A 1 281 ? -53.876 27.485 54.118 1.00 67.06 281 ALA A O 1
ATOM 2240 N N . THR A 1 282 ? -53.981 25.306 54.695 1.00 52.31 282 THR A N 1
ATOM 2241 C CA . THR A 1 282 ? -55.433 25.161 54.908 1.00 52.31 282 THR A CA 1
ATOM 2242 C C . THR A 1 282 ? -55.733 24.958 56.379 1.00 52.31 282 THR A C 1
ATOM 2244 O O . THR A 1 282 ? -56.695 25.586 56.867 1.00 52.31 282 THR A O 1
#

Secondary structure (DSSP, 8-state):
--STTSGGGS--------------SSHHHHHHHHHHHHHHHHHHHHHTT----HHHHHHHHHHHHHHHHHHHHHHHHHTT--TTS--TTTS-HHHHHHTT--SS--HHHHHHHHHHHHHHHHTSPP-----PPPPP----------------PPP-----PPPPPPPPPPPPPPPP----------------------HHHHHHHHHHHHHHHHHHHHHHHHHHHHHHHHHHHHHHHHHHHHHHHHHHHHHHHHHHHHHHHHHHHHHHHHHHHHHHHHHTT-

InterPro domains:
  IPR044822 Myb/SANT-like DNA-binding domain 4 [PF13837] (28-93)

Mean predicted aligned error: 22.81 Å

Radius of gyration: 39.1 Å; Cα contacts (8 Å, |Δi|>4): 51; chains: 1; bounding box: 117×97×89 Å

pLDDT: mean 72.82, std 23.66, range [31.22, 98.44]

Solvent-accessible surface area (backbone atoms only — not comparable to full-atom values): 18357 Å² total; per-residue (Å²): 144,72,76,78,73,69,74,75,75,79,80,82,81,82,84,85,79,93,83,80,88,88,85,83,90,71,60,71,63,52,53,53,53,50,51,56,51,35,49,52,49,23,55,54,35,43,77,71,76,39,90,49,50,42,65,57,51,50,54,50,48,53,50,51,55,50,41,45,53,54,51,52,57,48,48,64,58,30,70,74,69,51,90,90,39,71,48,73,89,76,47,52,58,65,57,26,49,79,71,73,40,70,68,82,77,48,68,71,58,45,50,56,49,48,52,56,52,52,54,55,60,72,70,48,75,80,79,74,75,85,72,81,84,82,83,87,84,89,84,86,89,84,89,85,83,85,84,82,90,80,91,84,86,86,81,91,76,86,76,83,75,83,78,81,79,81,81,81,83,82,82,87,81,82,88,91,81,83,86,84,84,89,82,88,81,81,88,83,91,83,90,80,89,83,85,90,88,57,74,72,56,54,54,50,48,50,53,50,49,52,51,51,51,52,51,52,52,51,54,49,52,55,50,50,54,54,50,50,54,53,49,50,55,49,52,54,51,51,52,54,50,48,52,54,52,49,54,53,51,50,54,50,51,50,52,52,51,52,51,52,52,52,51,52,51,50,51,50,53,52,52,52,51,51,52,53,54,55,67,75,73,112

Foldseek 3Di:
DPPPPPPPPPPDDDDDDDDDDDDDPDVPVVVVVLLVVLCVVCVVCVVVVRNDHSVRVVVVVVVLVVLLVQLVVLQVVLVVDDPVRDHPVPDALVRCVVVVHDNDHDPVSSVVVVVVVVVVVVPDDPPPDPDDDDDDDDDDDDDDDDDDDDDDDDDDDDDDDPDDDDDDDDDDDDDDDDDDDDDDDDDDDDDDDDDDDDPPVVVVVVVVVVVVVVVVVVVVVVVVVVVVVVVVVVVVVVVVVVVVVVVVVVVVVVVVVVVVVVVVVVVVVVVVVVVVVVVVVD

Sequence (282 aa):
MDDERRTKANTTLPSPDPTNKNQSSSTSTSCRTAELRWKWVENYCWKHGCMRSQNQCNDKWDNLLRDYKKVREYESRSVEGSRDFPSYWQMEKHERKERNLPTNLLSEVYEALNEVVHRRYQQQPPKLSSSQPSNTIIITPSTTTATTTSTPPPPLVSVAVPRPLPPPPPPPVPPPVETSDSSETEGSERILDSDTKHPRKVRKLGSSIVRSASVLAKTLLECEEKKEKRHQNLIQLEEKRLEIEETRTEVNKQGFAGLIAAVNNLSGAIQALVSNRQNNAT

Organism: Macleaya cordata (NCBI:txid56857)